Protein AF-A0A661P1U8-F1 (afdb_monomer_lite)

Radius of gyration: 27.76 Å; chains: 1; bounding box: 62×34×103 Å

pLDDT: mean 83.92, std 13.53, range [41.09, 97.62]

Sequence (288 aa):
MSGTKTGRWRRLLPVPLLLLLAAGGGWLLAPGSGAVYLQLQARSDALHRGAVLAEPILAVSFVLLGLLALVFADFPWPRRILAGLTLASLAAGLGLGAYVLHFDLTIEEAGSAGQFTSARPAKISGQQRWAGPWQESDGPGIASPPRDDGHLVELDRISLTLKDADGRRIWNRRRPGGWPASLLLGERHLLLALPSDRWEDDVLLQLVELDSGRLVSEFHVLGRRISIPLARGPRVVLATWRPSGTALYVLDLAGPRLLWRRRPAERTQWPPRRWPEELQQLLEGKPP

Secondary structure (DSSP, 8-state):
----TTSSGGGTTHHHHHHHHHHHHHHSS-S-TT--HHHHHHHHHHHHHHHHHHHHHHHHHHHHHHHHHHHTTT-HHHHHHHHHHHHHHHHHHHHHHHHHHHHHHHHHHHHHH-EEEEE----B-SS-EEEEEE-GGG-SEEEPPPPTTS-EEEEESSEEEEE-TTS-EEEEEE--B-SSEEEEE-SSEEEEEEEBSS-TTEEEEEEEETTT--EEEEEEEE-SEEPPPEEEBTEEEEEEEETTEEEEEEEETTTTEEEEEE--SSPPPSS-SS--HHHHHHHTT---

Foldseek 3Di:
DDDPPPPPPVPCVVPVVVVLVVVLVVLVCAPPPPDALVSLVVVLVVLVVVLVVLLVVLVVLLVVLVVVLVVCVVPVPSNVVSVSSNVSSVVVNVSSVVSNVRSVVVSQVNQQQWDKPAADAFWFDDDKWKWDLDAVVVDQWIKTDADPQLWIWIDGPFWIFIAGNVRDTPDIDGDQAHDSKMWIDGDFWIWIWGAGNPDQQKIKIWIAGRNPRHTRIMIIHGANGKERWDGDTQWIWIKGDDPVAIKIWIAGRRRGGTPDMDTDPDHADPPHPDDDVVVVCVNVVDDD

Structure (mmCIF, N/CA/C/O backbone):
data_AF-A0A661P1U8-F1
#
_entry.id   AF-A0A661P1U8-F1
#
loop_
_atom_site.group_PDB
_atom_site.id
_atom_site.type_symbol
_atom_site.label_atom_id
_atom_site.label_alt_id
_atom_site.label_comp_id
_atom_site.label_asym_id
_atom_site.label_entity_id
_atom_site.label_seq_id
_atom_site.pdbx_PDB_ins_code
_atom_site.Cartn_x
_atom_site.Cartn_y
_atom_site.Cartn_z
_atom_site.occupancy
_atom_site.B_iso_or_equiv
_atom_site.auth_seq_id
_atom_site.auth_comp_id
_atom_site.auth_asym_id
_atom_site.auth_atom_id
_atom_site.pdbx_PDB_model_num
ATOM 1 N N . MET A 1 1 ? 32.176 -15.279 -68.150 1.00 41.50 1 MET A N 1
ATOM 2 C CA . MET A 1 1 ? 31.353 -15.872 -67.071 1.00 41.50 1 MET A CA 1
ATOM 3 C C . MET A 1 1 ? 31.734 -15.214 -65.749 1.00 41.50 1 MET A C 1
ATOM 5 O O . MET A 1 1 ? 32.687 -15.640 -65.117 1.00 41.50 1 MET A O 1
ATOM 9 N N . SER A 1 2 ? 31.056 -14.129 -65.368 1.00 41.09 2 SER A N 1
ATOM 10 C CA . SER A 1 2 ? 31.266 -13.450 -64.081 1.00 41.09 2 SER A CA 1
ATOM 11 C C . SER A 1 2 ? 29.987 -13.601 -63.267 1.00 41.09 2 SER A C 1
ATOM 13 O O . SER A 1 2 ? 28.969 -12.980 -63.564 1.00 41.09 2 SER A O 1
ATOM 15 N N . GLY A 1 3 ? 30.013 -14.546 -62.327 1.00 41.78 3 GLY A N 1
ATOM 16 C CA . GLY A 1 3 ? 28.878 -14.902 -61.485 1.00 41.78 3 GLY A CA 1
ATOM 17 C C . GLY A 1 3 ? 28.627 -13.843 -60.416 1.00 41.78 3 GLY A C 1
ATOM 18 O O . GLY A 1 3 ? 29.456 -13.601 -59.539 1.00 41.78 3 GLY A O 1
ATOM 19 N N . THR A 1 4 ? 27.445 -13.248 -60.479 1.00 48.06 4 THR A N 1
ATOM 20 C CA . THR A 1 4 ? 26.853 -12.308 -59.528 1.00 48.06 4 THR A CA 1
ATOM 21 C C . THR A 1 4 ? 26.740 -12.907 -58.115 1.00 48.06 4 THR A C 1
ATOM 23 O O . THR A 1 4 ? 25.725 -13.475 -57.722 1.00 48.06 4 THR A O 1
ATOM 26 N N . LYS A 1 5 ? 27.779 -12.737 -57.285 1.00 49.69 5 LYS A N 1
ATOM 27 C CA . LYS A 1 5 ? 27.770 -13.062 -55.839 1.00 49.69 5 LYS A CA 1
ATOM 28 C C . LYS A 1 5 ? 27.162 -11.951 -54.955 1.00 49.69 5 LYS A C 1
ATOM 30 O O . LYS A 1 5 ? 27.500 -11.834 -53.782 1.00 49.69 5 LYS A O 1
ATOM 35 N N . THR A 1 6 ? 26.242 -11.131 -55.462 1.00 51.28 6 THR A N 1
ATOM 36 C CA . THR A 1 6 ? 25.614 -10.031 -54.691 1.00 51.28 6 THR A CA 1
ATOM 37 C C . THR A 1 6 ? 24.299 -10.419 -53.993 1.00 51.28 6 THR A C 1
ATOM 39 O O . THR A 1 6 ? 23.746 -9.625 -53.234 1.00 51.28 6 THR A O 1
ATOM 42 N N . GLY A 1 7 ? 23.807 -11.653 -54.172 1.00 48.06 7 GLY A N 1
ATOM 43 C CA . GLY A 1 7 ? 22.477 -12.074 -53.701 1.00 48.06 7 GLY A CA 1
ATOM 44 C C . GLY A 1 7 ? 22.362 -12.606 -52.262 1.00 48.06 7 GLY A C 1
ATOM 45 O O . GLY A 1 7 ? 21.258 -12.627 -51.722 1.00 48.06 7 GLY A O 1
ATOM 46 N N . ARG A 1 8 ? 23.452 -13.033 -51.601 1.00 51.81 8 ARG A N 1
ATOM 47 C CA . ARG A 1 8 ? 23.353 -13.687 -50.272 1.00 51.81 8 ARG A CA 1
ATOM 48 C C . ARG A 1 8 ? 23.231 -12.719 -49.089 1.00 51.81 8 ARG A C 1
ATOM 50 O O . ARG A 1 8 ? 22.600 -13.059 -48.096 1.00 51.81 8 ARG A O 1
ATOM 57 N N . TRP A 1 9 ? 23.742 -11.496 -49.207 1.00 48.34 9 TRP A N 1
ATOM 58 C CA . TRP A 1 9 ? 23.798 -10.541 -48.089 1.00 48.34 9 TRP A CA 1
ATOM 59 C C . TRP A 1 9 ? 22.485 -9.791 -47.829 1.00 48.34 9 TRP A C 1
ATOM 61 O O . TRP A 1 9 ? 22.251 -9.341 -46.712 1.00 48.34 9 TRP A O 1
ATOM 71 N N . ARG A 1 10 ? 21.577 -9.720 -48.816 1.00 50.78 10 ARG A N 1
ATOM 72 C CA . ARG A 1 10 ? 20.218 -9.177 -48.615 1.00 50.78 10 ARG A CA 1
ATOM 73 C C . ARG A 1 10 ? 19.343 -10.059 -47.713 1.00 50.78 10 ARG A C 1
ATOM 75 O O . ARG A 1 10 ? 18.337 -9.577 -47.212 1.00 50.78 10 ARG A O 1
ATOM 82 N N . ARG A 1 11 ? 19.719 -11.325 -47.486 1.00 51.12 11 ARG A N 1
ATOM 83 C CA . ARG A 1 11 ? 18.929 -12.292 -46.703 1.00 51.12 11 ARG A CA 1
ATOM 84 C C . ARG A 1 11 ? 19.295 -12.368 -45.215 1.00 51.12 11 ARG A C 1
ATOM 86 O O . ARG A 1 11 ? 18.570 -13.014 -44.475 1.00 51.12 11 ARG A O 1
ATOM 93 N N . LEU A 1 12 ? 20.378 -11.718 -44.772 1.00 50.03 12 LEU A N 1
ATOM 94 C CA . LEU A 1 12 ? 20.844 -11.772 -43.372 1.00 50.03 12 LEU A CA 1
ATOM 95 C C . LEU A 1 12 ? 20.473 -10.534 -42.537 1.00 50.03 12 LEU A C 1
ATOM 97 O O . LEU A 1 12 ? 20.547 -10.586 -41.315 1.00 50.03 12 LEU A O 1
ATOM 101 N N . LEU A 1 13 ? 19.994 -9.458 -43.174 1.00 50.31 13 LEU A N 1
ATOM 102 C CA . LEU A 1 13 ? 19.458 -8.280 -42.484 1.00 50.31 13 LEU A CA 1
ATOM 103 C C . LEU A 1 13 ? 18.255 -8.547 -41.548 1.00 50.31 13 LEU A C 1
ATOM 105 O O . LEU A 1 13 ? 18.155 -7.845 -40.544 1.00 50.31 13 LEU A O 1
ATOM 109 N N . PRO A 1 14 ? 17.346 -9.516 -41.805 1.00 54.69 14 PRO A N 1
ATOM 110 C CA . PRO A 1 14 ? 16.201 -9.701 -40.926 1.00 54.69 14 PRO A CA 1
ATOM 111 C C . PRO A 1 14 ? 16.560 -10.417 -39.622 1.00 54.69 14 PRO A C 1
ATOM 113 O O . PRO A 1 14 ? 15.790 -10.314 -38.685 1.00 54.69 14 PRO A O 1
ATOM 116 N N . VAL A 1 15 ? 17.699 -11.111 -39.506 1.00 55.78 15 VAL A N 1
ATOM 117 C CA . VAL A 1 15 ? 17.971 -11.978 -38.341 1.00 55.78 15 VAL A CA 1
ATOM 118 C C . VAL A 1 15 ? 18.321 -11.194 -37.066 1.00 55.78 15 VAL A C 1
ATOM 120 O O . VAL A 1 15 ? 17.698 -11.467 -36.044 1.00 55.78 15 VAL A O 1
ATOM 123 N N . PRO A 1 16 ? 19.223 -10.190 -37.075 1.00 55.16 16 PRO A N 1
ATOM 124 C CA . PRO A 1 16 ? 19.473 -9.371 -35.886 1.00 55.16 16 PRO A CA 1
ATOM 125 C C . PRO A 1 16 ? 18.240 -8.549 -35.510 1.00 55.16 16 PRO A C 1
ATOM 127 O O . PRO A 1 16 ? 17.902 -8.455 -34.338 1.00 55.16 16 PRO A O 1
ATOM 130 N N . LEU A 1 17 ? 17.532 -8.016 -36.512 1.00 54.41 17 LEU A N 1
ATOM 131 C CA . LEU A 1 17 ? 16.298 -7.259 -36.320 1.00 54.41 17 LEU A CA 1
ATOM 132 C C . LEU A 1 17 ? 15.185 -8.141 -35.726 1.00 54.41 17 LEU A C 1
ATOM 134 O O . LEU A 1 17 ? 14.512 -7.712 -34.802 1.00 54.41 17 LEU A O 1
ATOM 138 N N . LEU A 1 18 ? 15.028 -9.387 -36.187 1.00 56.94 18 LEU A N 1
ATOM 139 C CA . LEU A 1 18 ? 14.076 -10.363 -35.641 1.00 56.94 18 LEU A CA 1
ATOM 140 C C . LEU A 1 18 ? 14.465 -10.836 -34.240 1.00 56.94 18 LEU A C 1
ATOM 142 O O . LEU A 1 18 ? 13.580 -11.014 -33.416 1.00 56.94 18 LEU A O 1
ATOM 146 N N . LEU A 1 19 ? 15.755 -11.018 -33.944 1.00 57.62 19 LEU A N 1
ATOM 147 C CA . LEU A 1 19 ? 16.222 -11.386 -32.602 1.00 57.62 19 LEU A CA 1
ATOM 148 C C . LEU A 1 19 ? 16.061 -10.231 -31.605 1.00 57.62 19 LEU A C 1
ATOM 150 O O . LEU A 1 19 ? 15.701 -10.470 -30.459 1.00 57.62 19 LEU A O 1
ATOM 154 N N . LEU A 1 20 ? 16.248 -8.985 -32.046 1.00 56.53 20 LEU A N 1
ATOM 155 C CA . LEU A 1 20 ? 15.978 -7.782 -31.254 1.00 56.53 20 LEU A CA 1
ATOM 156 C C . LEU A 1 20 ? 14.477 -7.541 -31.063 1.00 56.53 20 LEU A C 1
ATOM 158 O O . LEU A 1 20 ? 14.059 -7.177 -29.970 1.00 56.53 20 LEU A O 1
ATOM 162 N N . LEU A 1 21 ? 13.656 -7.801 -32.085 1.00 56.12 21 LEU A N 1
ATOM 163 C CA . LEU A 1 21 ? 12.195 -7.774 -31.975 1.00 56.12 21 LEU A CA 1
ATOM 164 C C . LEU A 1 21 ? 11.658 -8.934 -31.126 1.00 56.12 21 LEU A C 1
ATOM 166 O O . LEU A 1 21 ? 10.654 -8.758 -30.452 1.00 56.12 21 LEU A O 1
ATOM 170 N N . ALA A 1 22 ? 12.319 -10.094 -31.107 1.00 54.06 22 ALA A N 1
ATOM 171 C CA . ALA A 1 22 ? 11.972 -11.214 -30.233 1.00 54.06 22 ALA A CA 1
ATOM 172 C C . ALA A 1 22 ? 12.416 -10.969 -28.780 1.00 54.06 22 ALA A C 1
ATOM 174 O O . ALA A 1 22 ? 11.667 -11.275 -27.856 1.00 54.06 22 ALA A O 1
ATOM 175 N N . ALA A 1 23 ? 13.586 -10.357 -28.569 1.00 53.72 23 ALA A N 1
ATOM 176 C CA . ALA A 1 23 ? 14.049 -9.932 -27.249 1.00 53.72 23 ALA A CA 1
ATOM 177 C C . ALA A 1 23 ? 13.188 -8.784 -26.691 1.00 53.72 23 ALA A C 1
ATOM 179 O O . ALA A 1 23 ? 12.765 -8.852 -25.542 1.00 53.72 23 ALA A O 1
ATOM 180 N N . GLY A 1 24 ? 12.840 -7.789 -27.515 1.00 52.38 24 GLY A N 1
ATOM 181 C CA . GLY A 1 24 ? 11.874 -6.737 -27.174 1.00 52.38 24 GLY A CA 1
ATOM 182 C C . GLY A 1 24 ? 10.433 -7.251 -27.064 1.00 52.38 24 GLY A C 1
ATOM 183 O O . GLY A 1 24 ? 9.662 -6.770 -26.243 1.00 52.38 24 GLY A O 1
ATOM 184 N N . GLY A 1 25 ? 10.072 -8.292 -27.817 1.00 48.97 25 GLY A N 1
ATOM 185 C CA . GLY A 1 25 ? 8.783 -8.982 -27.727 1.00 48.97 25 GLY A CA 1
ATOM 186 C C . GLY A 1 25 ? 8.609 -9.749 -26.416 1.00 48.97 25 GLY A C 1
ATOM 187 O O . GLY A 1 25 ? 7.515 -9.766 -25.864 1.00 48.97 25 GLY A O 1
ATOM 188 N N . GLY A 1 26 ? 9.696 -10.304 -25.868 1.00 51.47 26 GLY A N 1
ATOM 189 C CA . GLY A 1 26 ? 9.717 -10.874 -24.519 1.00 51.47 26 GLY A CA 1
ATOM 190 C C . GLY A 1 26 ? 9.533 -9.830 -23.411 1.00 51.47 26 GLY A C 1
ATOM 191 O O . GLY A 1 26 ? 9.054 -10.176 -22.338 1.00 51.47 26 GLY A O 1
ATOM 192 N N . TRP A 1 27 ? 9.859 -8.562 -23.682 1.00 53.47 27 TRP A N 1
ATOM 193 C CA . TRP A 1 27 ? 9.611 -7.430 -22.780 1.00 53.47 27 TRP A CA 1
ATOM 194 C C . TRP A 1 27 ? 8.193 -6.867 -22.928 1.00 53.47 27 TRP A C 1
ATOM 196 O O . TRP A 1 27 ? 7.632 -6.362 -21.968 1.00 53.47 27 TRP A O 1
ATOM 206 N N . LEU A 1 28 ? 7.568 -7.000 -24.101 1.00 52.47 28 LEU A N 1
ATOM 207 C CA . LEU A 1 28 ? 6.159 -6.638 -24.316 1.00 52.47 28 LEU A CA 1
ATOM 208 C C . LEU A 1 28 ? 5.170 -7.616 -23.661 1.00 52.47 28 LEU A C 1
ATOM 210 O O . LEU A 1 28 ? 3.968 -7.348 -23.627 1.00 52.47 28 LEU A O 1
ATOM 214 N N . LEU A 1 29 ? 5.654 -8.737 -23.122 1.00 54.94 29 LEU A N 1
ATOM 215 C CA . LEU A 1 29 ? 4.872 -9.564 -22.216 1.00 54.94 29 LEU A CA 1
ATOM 216 C C . LEU A 1 29 ? 4.810 -8.835 -20.873 1.00 54.94 29 LEU A C 1
ATOM 218 O O . LEU A 1 29 ? 5.754 -8.865 -20.086 1.00 54.94 29 LEU A O 1
ATOM 222 N N . ALA A 1 30 ? 3.689 -8.141 -20.670 1.00 55.19 30 ALA A N 1
ATOM 223 C CA . ALA A 1 30 ? 3.313 -7.447 -19.446 1.00 55.19 30 ALA A CA 1
ATOM 224 C C . ALA A 1 30 ? 3.703 -8.238 -18.183 1.00 55.19 30 ALA A C 1
ATOM 226 O O . ALA A 1 30 ? 3.732 -9.477 -18.225 1.00 55.19 30 ALA A O 1
ATOM 227 N N . PRO A 1 31 ? 3.950 -7.566 -17.038 1.00 60.59 31 PRO A N 1
ATOM 228 C CA . PRO A 1 31 ? 4.058 -8.271 -15.766 1.00 60.59 31 PRO A CA 1
ATOM 229 C C . PRO A 1 31 ? 2.869 -9.226 -15.655 1.00 60.59 31 PRO A C 1
ATOM 231 O O . PRO A 1 31 ? 1.728 -8.789 -15.776 1.00 60.59 31 PRO A O 1
ATOM 234 N N . GLY A 1 32 ? 3.172 -10.530 -15.569 1.00 59.19 32 GLY A N 1
ATOM 235 C CA . GLY A 1 32 ? 2.231 -11.595 -15.929 1.00 59.19 32 GLY A CA 1
ATOM 236 C C . GLY A 1 32 ? 0.811 -11.319 -15.443 1.00 59.19 32 GLY A C 1
ATOM 237 O O . GLY A 1 32 ? 0.637 -10.929 -14.291 1.00 59.19 32 GLY A O 1
ATOM 238 N N . SER A 1 33 ? -0.174 -11.535 -16.317 1.00 55.25 33 SER A N 1
ATOM 239 C CA . SER A 1 33 ? -1.600 -11.171 -16.204 1.00 55.25 33 SER A CA 1
ATOM 240 C C . SER A 1 33 ? -2.380 -11.758 -15.005 1.00 55.25 33 SER A C 1
ATOM 242 O O . SER A 1 33 ? -3.605 -11.805 -15.016 1.00 55.25 33 SER A O 1
ATOM 244 N N . GLY A 1 34 ? -1.691 -12.177 -13.945 1.00 60.22 34 GLY A N 1
ATOM 245 C CA . GLY A 1 34 ? -2.239 -12.566 -12.647 1.00 60.22 34 GLY A CA 1
ATOM 246 C C . GLY A 1 34 ? -1.384 -12.126 -11.449 1.00 60.22 34 GLY A C 1
ATOM 247 O O . GLY A 1 34 ? -1.598 -12.624 -10.346 1.00 60.22 34 GLY A O 1
ATOM 248 N N . ALA A 1 35 ? -0.396 -11.239 -11.634 1.00 74.56 35 ALA A N 1
ATOM 249 C CA . ALA A 1 35 ? 0.389 -10.702 -10.526 1.00 74.56 35 ALA A CA 1
ATOM 250 C C . ALA A 1 35 ? -0.484 -9.795 -9.644 1.00 74.56 35 ALA A C 1
ATOM 252 O O . ALA A 1 35 ? -1.082 -8.829 -10.112 1.00 74.56 35 ALA A O 1
ATOM 253 N N . VAL A 1 36 ? -0.544 -10.107 -8.350 1.00 87.81 36 VAL A N 1
ATOM 254 C CA . VAL A 1 36 ? -1.273 -9.300 -7.362 1.00 87.81 36 VAL A CA 1
ATOM 255 C C . VAL A 1 36 ? -0.476 -8.047 -6.987 1.00 87.81 36 VAL A C 1
ATOM 257 O O . VAL A 1 36 ? 0.754 -8.044 -7.060 1.00 87.81 36 VAL A O 1
ATOM 260 N N . TYR A 1 37 ? -1.169 -6.991 -6.559 1.00 92.00 37 TYR A N 1
ATOM 261 C CA . TYR A 1 37 ? -0.603 -5.667 -6.264 1.00 92.00 37 TYR A CA 1
ATOM 262 C C . TYR A 1 37 ? 0.725 -5.698 -5.484 1.00 92.00 37 TYR A C 1
ATOM 264 O O . TYR A 1 37 ? 1.704 -5.089 -5.907 1.00 92.00 37 TYR A O 1
ATOM 272 N N . LEU A 1 38 ? 0.813 -6.463 -4.396 1.00 91.50 38 LEU A N 1
ATOM 273 C CA . LEU A 1 38 ? 2.032 -6.511 -3.581 1.00 91.50 38 LEU A CA 1
ATOM 274 C C . LEU A 1 38 ? 3.218 -7.192 -4.275 1.00 91.50 38 LEU A C 1
ATOM 276 O O . LEU A 1 38 ? 4.372 -6.859 -4.009 1.00 91.50 38 LEU A O 1
ATOM 280 N N . GLN A 1 39 ? 2.955 -8.133 -5.185 1.00 91.19 39 GLN A N 1
ATOM 281 C CA . GLN A 1 39 ? 4.012 -8.717 -6.011 1.00 91.19 39 GLN A CA 1
ATOM 282 C C . GLN A 1 39 ? 4.516 -7.707 -7.043 1.00 91.19 39 GLN A C 1
ATOM 284 O O . GLN A 1 39 ? 5.712 -7.683 -7.331 1.00 91.19 39 GLN A O 1
ATOM 289 N N . LEU A 1 40 ? 3.624 -6.867 -7.580 1.00 91.56 40 LEU A N 1
ATOM 290 C CA . LEU A 1 40 ? 4.000 -5.767 -8.467 1.00 91.56 40 LEU A CA 1
ATOM 291 C C . LEU A 1 40 ? 4.852 -4.731 -7.718 1.00 91.56 40 LEU A C 1
ATOM 293 O O . LEU A 1 40 ? 5.916 -4.378 -8.218 1.00 91.56 40 LEU A O 1
ATOM 297 N N . GLN A 1 41 ? 4.476 -4.345 -6.491 1.00 91.19 41 GLN A N 1
ATOM 298 C CA . GLN A 1 41 ? 5.285 -3.456 -5.637 1.00 91.19 41 GLN A CA 1
ATOM 299 C C . GLN A 1 41 ? 6.698 -4.004 -5.412 1.00 91.19 41 GLN A C 1
ATOM 301 O O . GLN A 1 41 ? 7.682 -3.323 -5.685 1.00 91.19 41 GLN A O 1
ATOM 306 N N . ALA A 1 42 ? 6.823 -5.274 -5.018 1.00 89.56 42 ALA A N 1
ATOM 307 C CA . ALA A 1 42 ? 8.131 -5.894 -4.800 1.00 89.56 42 ALA A CA 1
ATOM 308 C C . ALA A 1 42 ? 9.003 -5.960 -6.072 1.00 89.56 42 ALA A C 1
ATOM 310 O O . ALA A 1 42 ? 10.231 -5.916 -5.991 1.00 89.56 42 ALA A O 1
ATOM 311 N N . ARG A 1 43 ? 8.387 -6.083 -7.255 1.00 89.75 43 ARG A N 1
ATOM 312 C CA . ARG A 1 43 ? 9.097 -6.112 -8.545 1.00 89.75 43 ARG A CA 1
ATOM 313 C C . ARG A 1 43 ? 9.455 -4.718 -9.059 1.00 89.75 43 ARG A C 1
ATOM 315 O O . ARG A 1 43 ? 10.442 -4.601 -9.785 1.00 89.75 43 ARG A O 1
ATOM 322 N N . SER A 1 44 ? 8.700 -3.692 -8.667 1.00 90.31 44 SER A N 1
ATOM 323 C CA . SER A 1 44 ? 8.915 -2.305 -9.084 1.00 90.31 44 SER A CA 1
ATOM 324 C C . SER A 1 44 ? 10.337 -1.832 -8.776 1.00 90.31 44 SER A C 1
ATOM 326 O O . SER A 1 44 ? 11.023 -1.333 -9.665 1.00 90.31 44 SER A O 1
ATOM 328 N N . ASP A 1 45 ? 10.841 -2.091 -7.567 1.00 86.06 45 ASP A N 1
ATOM 329 C CA . ASP A 1 45 ? 12.186 -1.663 -7.157 1.00 86.06 45 ASP A CA 1
ATOM 330 C C . ASP A 1 45 ? 13.305 -2.314 -7.980 1.00 86.06 45 ASP A C 1
ATOM 332 O O . ASP A 1 45 ? 14.364 -1.723 -8.209 1.00 86.06 45 ASP A O 1
ATOM 336 N N . ALA A 1 46 ? 13.119 -3.570 -8.391 1.00 86.50 46 ALA A N 1
ATOM 337 C CA . ALA A 1 46 ? 14.082 -4.264 -9.240 1.00 86.50 46 ALA A CA 1
ATOM 338 C C . ALA A 1 46 ? 14.047 -3.707 -10.669 1.00 86.50 46 ALA A C 1
ATOM 340 O O . ALA A 1 46 ? 15.104 -3.466 -11.255 1.00 86.50 46 ALA A O 1
ATOM 341 N N . LEU A 1 47 ? 12.845 -3.451 -11.194 1.00 89.06 47 LEU A N 1
ATOM 342 C CA . LEU A 1 47 ? 12.651 -2.866 -12.516 1.00 89.06 47 LEU A CA 1
ATOM 343 C C . LEU A 1 47 ? 13.261 -1.466 -12.605 1.00 89.06 47 LEU A C 1
ATOM 345 O O . LEU A 1 47 ? 14.083 -1.224 -13.483 1.00 89.06 47 LEU A O 1
ATOM 349 N N . HIS A 1 48 ? 12.921 -0.572 -11.678 1.00 86.12 48 HIS A N 1
ATOM 350 C CA . HIS A 1 48 ? 13.407 0.806 -11.690 1.00 86.12 48 HIS A CA 1
ATOM 351 C C . HIS A 1 48 ? 14.929 0.879 -11.549 1.00 86.12 48 HIS A C 1
ATOM 353 O O . HIS A 1 48 ? 15.578 1.622 -12.282 1.00 86.12 48 HIS A O 1
ATOM 359 N N . ARG A 1 49 ? 15.534 0.051 -10.685 1.00 87.38 49 ARG A N 1
ATOM 360 C CA . ARG A 1 49 ? 17.002 -0.045 -10.602 1.00 87.38 49 ARG A CA 1
ATOM 361 C C . ARG A 1 49 ? 17.623 -0.551 -11.902 1.00 87.38 49 ARG A C 1
ATOM 363 O O . ARG A 1 49 ? 18.636 -0.010 -12.334 1.00 87.38 49 ARG A O 1
ATOM 370 N N . GLY A 1 50 ? 17.017 -1.556 -12.534 1.00 85.75 50 GLY A N 1
ATOM 371 C CA . GLY A 1 50 ? 17.451 -2.044 -13.843 1.00 85.75 50 GLY A CA 1
ATOM 372 C C . GLY A 1 50 ? 17.353 -0.967 -14.927 1.00 85.75 50 GLY A C 1
ATOM 373 O O . GLY A 1 50 ? 18.304 -0.776 -15.681 1.00 85.75 50 GLY A O 1
ATOM 374 N N . ALA A 1 51 ? 16.249 -0.220 -14.959 1.00 87.31 51 ALA A N 1
ATOM 375 C CA . ALA A 1 51 ? 16.004 0.846 -15.924 1.00 87.31 51 ALA A CA 1
ATOM 376 C C . ALA A 1 51 ? 17.003 2.004 -15.777 1.00 87.31 51 ALA A C 1
ATOM 378 O O . ALA A 1 51 ? 17.602 2.424 -16.764 1.00 87.31 51 ALA A O 1
ATOM 379 N N . VAL A 1 52 ? 17.261 2.453 -14.541 1.00 90.50 52 VAL A N 1
ATOM 380 C CA . VAL A 1 52 ? 18.243 3.513 -14.239 1.00 90.50 52 VAL A CA 1
ATOM 381 C C . VAL A 1 52 ? 19.651 3.148 -14.722 1.00 90.50 52 VAL A C 1
ATOM 383 O O . VAL A 1 52 ? 20.404 4.031 -15.127 1.00 90.50 52 VAL A O 1
ATOM 386 N N . LEU A 1 53 ? 20.014 1.861 -14.713 1.00 88.75 53 LEU A N 1
ATOM 387 C CA . LEU A 1 53 ? 21.303 1.388 -15.226 1.00 88.75 53 LEU A CA 1
ATOM 388 C C . LEU A 1 53 ? 21.298 1.179 -16.748 1.00 88.75 53 LEU A C 1
ATOM 390 O O . LEU A 1 53 ? 22.299 1.459 -17.406 1.00 88.75 53 LEU A O 1
ATOM 394 N N . ALA A 1 54 ? 20.196 0.682 -17.311 1.00 85.69 54 ALA A N 1
ATOM 395 C CA . ALA A 1 54 ? 20.097 0.343 -18.727 1.00 85.69 54 ALA A CA 1
ATOM 396 C C . ALA A 1 54 ? 19.976 1.579 -19.633 1.00 85.69 54 ALA A C 1
ATOM 398 O O . ALA A 1 54 ? 20.632 1.622 -20.674 1.00 85.69 54 ALA A O 1
ATOM 399 N N . GLU A 1 55 ? 19.204 2.595 -19.237 1.00 87.69 55 GLU A N 1
ATOM 400 C CA . GLU A 1 55 ? 18.975 3.804 -20.045 1.00 87.69 55 GLU A CA 1
ATOM 401 C C . GLU A 1 55 ? 20.284 4.531 -20.430 1.00 87.69 55 GLU A C 1
ATOM 403 O O . GLU A 1 55 ? 20.514 4.757 -21.623 1.00 87.69 55 GLU A O 1
ATOM 408 N N . PRO A 1 56 ? 21.223 4.822 -19.501 1.00 92.19 56 PRO A N 1
ATOM 409 C CA . PRO A 1 56 ? 22.501 5.435 -19.862 1.00 92.19 56 PRO A CA 1
ATOM 410 C C . PRO A 1 56 ? 23.341 4.564 -20.800 1.00 92.19 56 PRO A C 1
ATOM 412 O O . PRO A 1 56 ? 23.972 5.083 -21.719 1.00 92.19 56 PRO A O 1
ATOM 415 N N . ILE A 1 57 ? 23.346 3.242 -20.597 1.00 90.88 57 ILE A N 1
ATOM 416 C CA . ILE A 1 57 ? 24.101 2.306 -21.443 1.00 90.88 57 ILE A CA 1
ATOM 417 C C . ILE A 1 57 ? 23.550 2.327 -22.871 1.00 90.88 57 ILE A C 1
ATOM 419 O O . ILE A 1 57 ? 24.327 2.377 -23.828 1.00 90.88 57 ILE A O 1
ATOM 423 N N . LEU A 1 58 ? 22.225 2.328 -23.029 1.00 88.44 58 LEU A N 1
ATOM 424 C CA . LEU A 1 58 ? 21.557 2.401 -24.329 1.00 88.44 58 LEU A CA 1
ATOM 425 C C . LEU A 1 58 ? 21.805 3.750 -25.014 1.00 88.44 58 LEU A C 1
ATOM 427 O O . LEU A 1 58 ? 22.127 3.774 -26.204 1.00 88.44 58 LEU A O 1
ATOM 431 N N . ALA A 1 59 ? 21.757 4.856 -24.267 1.00 91.06 59 ALA A N 1
ATOM 432 C CA . ALA A 1 59 ? 22.053 6.193 -24.780 1.00 91.06 59 ALA A CA 1
ATOM 433 C C . ALA A 1 59 ? 23.514 6.331 -25.243 1.00 91.06 59 ALA A C 1
ATOM 435 O O . ALA A 1 59 ? 23.777 6.778 -26.362 1.00 91.06 59 ALA A O 1
ATOM 436 N N . VAL A 1 60 ? 24.478 5.893 -24.425 1.00 95.38 60 VAL A N 1
ATOM 437 C CA . VAL A 1 60 ? 25.906 5.895 -24.783 1.00 95.38 60 VAL A CA 1
ATOM 438 C C . VAL A 1 60 ? 26.157 4.998 -25.994 1.00 95.38 60 VAL A C 1
ATOM 440 O O . VAL A 1 60 ? 26.853 5.405 -26.923 1.00 95.38 60 VAL A O 1
ATOM 443 N N . SER A 1 61 ? 25.544 3.813 -26.037 1.00 89.00 61 SER A N 1
ATOM 444 C CA . SER A 1 61 ? 25.649 2.899 -27.179 1.00 89.00 61 SER A CA 1
ATOM 445 C C . SER A 1 61 ? 25.094 3.529 -28.456 1.00 89.00 61 SER A C 1
ATOM 447 O O . SER A 1 61 ? 25.740 3.452 -29.497 1.00 89.00 61 SER A O 1
ATOM 449 N N . PHE A 1 62 ? 23.940 4.202 -28.391 1.00 91.75 62 PHE A N 1
ATOM 450 C CA . PHE A 1 62 ? 23.370 4.938 -29.521 1.00 91.75 62 PHE A CA 1
ATOM 451 C C . PHE A 1 62 ? 24.349 5.987 -30.068 1.00 91.75 62 PHE A C 1
ATOM 453 O O . PHE A 1 62 ? 24.629 5.990 -31.270 1.00 91.75 62 PHE A O 1
ATOM 460 N N . VAL A 1 63 ? 24.917 6.825 -29.192 1.00 96.06 63 VAL A N 1
ATOM 461 C CA . VAL A 1 63 ? 25.868 7.880 -29.581 1.00 96.06 63 VAL A CA 1
ATOM 462 C C . VAL A 1 63 ? 27.141 7.283 -30.176 1.00 96.06 63 VAL A C 1
ATOM 464 O O . VAL A 1 63 ? 27.531 7.659 -31.280 1.00 96.06 63 VAL A O 1
ATOM 467 N N . LEU A 1 64 ? 27.774 6.328 -29.490 1.00 96.19 64 LEU A N 1
ATOM 468 C CA . LEU A 1 64 ? 29.029 5.722 -29.940 1.00 96.19 64 LEU A CA 1
ATOM 469 C C . LEU A 1 64 ? 28.863 4.989 -31.273 1.00 96.19 64 LEU A C 1
ATOM 471 O O . LEU A 1 64 ? 29.663 5.188 -32.185 1.00 96.19 64 LEU A O 1
ATOM 475 N N . LEU A 1 65 ? 27.812 4.179 -31.421 1.00 92.12 65 LEU A N 1
ATOM 476 C CA . LEU A 1 65 ? 27.539 3.459 -32.667 1.00 92.12 65 LEU A CA 1
ATOM 477 C C . LEU A 1 65 ? 27.197 4.422 -33.809 1.00 92.12 65 LEU A C 1
ATOM 479 O O . LEU A 1 65 ? 27.633 4.203 -34.939 1.00 92.12 65 LEU A O 1
ATOM 483 N N . GLY A 1 66 ? 26.476 5.510 -33.514 1.00 90.19 66 GLY A N 1
ATOM 484 C CA . GLY A 1 66 ? 26.188 6.572 -34.475 1.00 90.19 66 GLY A CA 1
ATOM 485 C C . GLY A 1 66 ? 27.457 7.276 -34.962 1.00 90.19 66 GLY A C 1
ATOM 486 O O . GLY A 1 66 ? 27.662 7.403 -36.168 1.00 90.19 66 GLY A O 1
ATOM 487 N N . LEU A 1 67 ? 28.350 7.660 -34.045 1.00 95.38 67 LEU A N 1
ATOM 488 C CA . LEU A 1 67 ? 29.646 8.261 -34.380 1.00 95.38 67 LEU A CA 1
ATOM 489 C C . LEU A 1 67 ? 30.525 7.302 -35.189 1.00 95.38 67 LEU A C 1
ATOM 491 O O . LEU A 1 67 ? 31.103 7.703 -36.196 1.00 95.38 67 LEU A O 1
ATOM 495 N N . LEU A 1 68 ? 30.583 6.023 -34.811 1.00 93.12 68 LEU A N 1
ATOM 496 C CA . LEU A 1 68 ? 31.313 5.016 -35.580 1.00 93.12 68 LEU A CA 1
ATOM 497 C C . LEU A 1 68 ? 30.723 4.849 -36.987 1.00 93.12 68 LEU A C 1
ATOM 499 O O . LEU A 1 68 ? 31.474 4.736 -37.952 1.00 93.12 68 LEU A O 1
ATOM 503 N N . ALA A 1 69 ? 29.395 4.874 -37.139 1.00 90.12 69 ALA A N 1
ATOM 504 C CA . ALA A 1 69 ? 28.761 4.803 -38.456 1.00 90.12 69 ALA A CA 1
ATOM 505 C C . ALA A 1 69 ? 29.163 5.984 -39.359 1.00 90.12 69 ALA A C 1
ATOM 507 O O . ALA A 1 69 ? 29.278 5.802 -40.572 1.00 90.12 69 ALA A O 1
ATO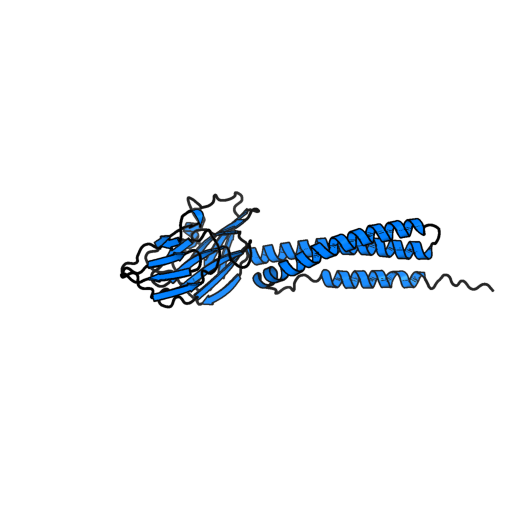M 508 N N . LEU A 1 70 ? 29.404 7.165 -38.773 1.00 92.56 70 LEU A N 1
ATOM 509 C CA . LEU A 1 70 ? 29.930 8.338 -39.476 1.00 92.56 70 LEU A CA 1
ATOM 510 C C . LEU A 1 70 ? 31.414 8.180 -39.833 1.00 92.56 70 LEU A C 1
ATOM 512 O O . LEU A 1 70 ? 31.790 8.464 -40.965 1.00 92.56 70 LEU A O 1
ATOM 516 N N . VAL A 1 71 ? 32.250 7.681 -38.916 1.00 94.38 71 VAL A N 1
ATOM 517 C CA . VAL A 1 71 ? 33.684 7.430 -39.178 1.00 94.38 71 VAL A CA 1
ATOM 518 C C . VAL A 1 71 ? 33.873 6.416 -40.308 1.00 94.38 71 VAL A C 1
ATOM 520 O O . VAL A 1 71 ? 34.731 6.588 -41.168 1.00 94.38 71 VAL A O 1
ATOM 523 N N . PHE A 1 72 ? 33.041 5.376 -40.350 1.00 91.62 72 PHE A N 1
ATOM 524 C CA . PHE A 1 72 ? 33.068 4.356 -41.399 1.00 91.62 72 PHE A CA 1
ATOM 525 C C . PHE A 1 72 ? 32.146 4.684 -42.587 1.00 91.62 72 PHE A C 1
ATOM 527 O O . PHE A 1 72 ? 31.700 3.764 -43.278 1.00 91.62 72 PHE A O 1
ATOM 534 N N . ALA A 1 73 ? 31.848 5.964 -42.847 1.00 89.50 73 ALA A N 1
ATOM 535 C CA . ALA A 1 73 ? 30.926 6.377 -43.910 1.00 89.50 73 ALA A CA 1
ATOM 536 C C . ALA A 1 73 ? 31.298 5.809 -45.292 1.00 89.50 73 ALA A C 1
ATOM 538 O O . ALA A 1 73 ? 30.411 5.377 -46.037 1.00 89.50 73 ALA A O 1
ATOM 539 N N . ASP A 1 74 ? 32.598 5.727 -45.582 1.00 92.56 74 ASP A N 1
ATOM 540 C CA . ASP A 1 74 ? 33.141 5.249 -46.858 1.00 92.56 74 ASP A CA 1
ATOM 541 C C . ASP A 1 74 ? 33.146 3.719 -46.996 1.00 92.56 74 ASP A C 1
ATOM 543 O O . ASP A 1 74 ? 33.399 3.187 -48.077 1.00 92.56 74 ASP A O 1
ATOM 547 N N . PHE A 1 75 ? 32.822 2.987 -45.925 1.00 91.50 75 PHE A N 1
ATOM 548 C CA . PHE A 1 75 ? 32.773 1.527 -45.908 1.00 91.50 75 PHE A CA 1
ATOM 549 C C . PHE A 1 75 ? 31.309 1.056 -45.817 1.00 91.50 75 PHE A C 1
ATOM 551 O O . PHE A 1 75 ? 30.721 1.014 -44.730 1.00 91.50 75 PHE A O 1
ATOM 558 N N . PRO A 1 76 ? 30.678 0.635 -46.935 1.00 86.12 76 PRO A N 1
ATOM 559 C CA . PRO A 1 76 ? 29.234 0.396 -46.970 1.00 86.12 76 PRO A CA 1
ATOM 560 C C . PRO A 1 76 ? 28.753 -0.725 -46.045 1.00 86.12 76 PRO A C 1
ATOM 562 O O . PRO A 1 76 ? 27.614 -0.684 -45.580 1.00 86.12 76 PRO A O 1
ATOM 565 N N . TRP A 1 77 ? 29.583 -1.746 -45.811 1.00 85.00 77 TRP A N 1
ATOM 566 C CA . TRP A 1 77 ? 29.226 -2.892 -44.973 1.00 85.00 77 TRP A CA 1
ATOM 567 C C . TRP A 1 77 ? 29.291 -2.566 -43.467 1.00 85.00 77 TRP A C 1
ATOM 569 O O . TRP A 1 77 ? 28.248 -2.699 -42.821 1.00 85.00 77 TRP A O 1
ATOM 579 N N . PRO A 1 78 ? 30.409 -2.045 -42.913 1.00 86.69 78 PRO A N 1
ATOM 580 C CA . PRO A 1 78 ? 30.465 -1.599 -41.518 1.00 86.69 78 PRO A CA 1
ATOM 581 C C . PRO A 1 78 ? 29.410 -0.542 -41.188 1.00 86.69 78 PRO A C 1
ATOM 583 O O . PRO A 1 78 ? 28.701 -0.674 -40.193 1.00 86.69 78 PRO A O 1
ATOM 586 N N . ARG A 1 79 ? 29.221 0.453 -42.069 1.00 86.25 79 ARG A N 1
ATOM 587 C CA . ARG A 1 79 ? 28.223 1.514 -41.882 1.00 86.25 79 ARG A CA 1
ATOM 588 C C . ARG A 1 79 ? 26.812 0.969 -41.683 1.00 86.25 79 ARG A C 1
ATOM 590 O O . ARG A 1 79 ? 26.085 1.440 -40.816 1.00 86.25 79 ARG A O 1
ATOM 597 N N . ARG A 1 80 ? 26.408 -0.027 -42.480 1.00 84.31 80 ARG A N 1
ATOM 598 C CA . ARG A 1 80 ? 25.070 -0.637 -42.379 1.00 84.31 80 ARG A CA 1
ATOM 599 C C . ARG A 1 80 ? 24.879 -1.397 -41.073 1.00 84.31 80 ARG A C 1
ATOM 601 O O . ARG A 1 80 ? 23.799 -1.321 -40.498 1.00 84.31 80 ARG A O 1
ATOM 608 N N . ILE A 1 81 ? 25.903 -2.120 -40.622 1.00 85.12 81 ILE A N 1
ATOM 609 C CA . ILE A 1 81 ? 25.859 -2.845 -39.347 1.00 85.12 81 ILE A CA 1
ATOM 610 C C . ILE A 1 81 ? 25.733 -1.852 -38.196 1.00 85.12 81 ILE A C 1
ATOM 612 O O . ILE A 1 81 ? 24.821 -1.979 -37.386 1.00 85.12 81 ILE A O 1
ATOM 616 N N . LEU A 1 82 ? 26.597 -0.837 -38.167 1.00 86.56 82 LEU A N 1
ATOM 617 C CA . LEU A 1 82 ? 26.601 0.182 -37.121 1.00 86.56 82 LEU A CA 1
ATOM 618 C C . LEU A 1 82 ? 25.277 0.950 -37.085 1.00 86.56 82 LEU A C 1
ATOM 620 O O . LEU A 1 82 ? 24.679 1.044 -36.023 1.00 86.56 82 LEU A O 1
ATOM 624 N N . ALA A 1 83 ? 24.750 1.376 -38.237 1.00 82.12 83 ALA A N 1
ATOM 625 C CA . ALA A 1 83 ? 23.436 2.017 -38.315 1.00 82.12 83 ALA A CA 1
ATOM 626 C C . ALA A 1 83 ? 22.302 1.109 -37.805 1.00 82.12 83 ALA A C 1
ATOM 628 O O . ALA A 1 83 ? 21.407 1.574 -37.101 1.00 82.12 83 ALA A O 1
ATOM 629 N N . GLY A 1 84 ? 22.343 -0.191 -38.119 1.00 82.56 84 GLY A N 1
ATOM 630 C CA . GLY A 1 84 ? 21.387 -1.166 -37.592 1.00 82.56 84 GLY A CA 1
ATOM 631 C C . GLY A 1 84 ? 21.463 -1.300 -36.069 1.00 82.56 84 GLY A C 1
ATOM 632 O O . GLY A 1 84 ? 20.429 -1.314 -35.408 1.00 82.56 84 GLY A O 1
ATOM 633 N N . LEU A 1 85 ? 22.673 -1.337 -35.506 1.00 84.81 85 LEU A N 1
ATOM 634 C CA . LEU A 1 85 ? 22.887 -1.384 -34.058 1.00 84.81 85 LEU A CA 1
ATOM 635 C C . LEU A 1 85 ? 22.487 -0.068 -33.370 1.00 84.81 85 LEU A C 1
ATOM 637 O O . LEU A 1 85 ? 21.914 -0.103 -32.288 1.00 84.81 85 LEU A O 1
ATOM 641 N N . THR A 1 86 ? 22.717 1.089 -33.996 1.00 86.06 86 THR A N 1
ATOM 642 C CA . THR A 1 86 ? 22.235 2.388 -33.500 1.00 86.06 86 THR A CA 1
ATOM 643 C C . THR A 1 86 ? 20.710 2.403 -33.401 1.00 86.06 86 THR A C 1
ATOM 645 O O . THR A 1 86 ? 20.164 2.760 -32.358 1.00 86.06 86 THR A O 1
ATOM 648 N N . LEU A 1 87 ? 20.013 1.968 -34.457 1.00 83.44 87 LEU A N 1
ATOM 649 C CA . LEU A 1 87 ? 18.550 1.866 -34.454 1.00 83.44 87 LEU A CA 1
ATOM 650 C C . LEU A 1 87 ? 18.048 0.849 -33.422 1.00 83.44 87 LEU A C 1
ATOM 652 O O . LEU A 1 87 ? 17.035 1.095 -32.774 1.00 83.44 87 LEU A O 1
ATOM 656 N N . ALA A 1 88 ? 18.765 -0.260 -33.237 1.00 81.81 88 ALA A N 1
ATOM 657 C CA . ALA A 1 88 ? 18.457 -1.248 -32.211 1.00 81.81 88 ALA A CA 1
ATOM 658 C C . ALA A 1 88 ? 18.558 -0.671 -30.793 1.00 81.81 88 ALA A C 1
ATOM 660 O O . ALA A 1 88 ? 17.645 -0.873 -29.999 1.00 81.81 88 ALA A O 1
ATOM 661 N N . SER A 1 89 ? 19.625 0.074 -30.487 1.00 83.94 89 SER A N 1
ATOM 662 C CA . SER A 1 89 ? 19.803 0.737 -29.188 1.00 83.94 89 SER A CA 1
ATOM 663 C C . SER A 1 89 ? 18.688 1.746 -28.915 1.00 83.94 89 SER A C 1
ATOM 665 O O . SER A 1 89 ? 18.147 1.778 -27.813 1.00 83.94 89 SER A O 1
ATOM 667 N N . LEU A 1 90 ? 18.291 2.521 -29.933 1.00 84.44 90 LEU A N 1
ATOM 668 C CA . LEU A 1 90 ? 17.163 3.447 -29.826 1.00 84.44 90 LEU A CA 1
ATOM 669 C C . LEU A 1 90 ? 15.843 2.705 -29.570 1.00 84.44 90 LEU A C 1
ATOM 671 O O . LEU A 1 90 ? 15.097 3.071 -28.667 1.00 84.44 90 LEU A O 1
ATOM 675 N N . ALA A 1 91 ? 15.560 1.652 -30.341 1.00 82.00 91 ALA A N 1
ATOM 676 C CA . ALA A 1 91 ? 14.352 0.849 -30.174 1.00 82.00 91 ALA A CA 1
ATOM 677 C C . ALA A 1 91 ? 14.299 0.162 -28.800 1.00 82.00 91 ALA A C 1
ATOM 679 O O . ALA A 1 91 ? 13.235 0.104 -28.192 1.00 82.00 91 ALA A O 1
ATOM 680 N N . ALA A 1 92 ? 15.439 -0.316 -28.294 1.00 82.44 92 ALA A N 1
ATOM 681 C CA . ALA A 1 92 ? 15.549 -0.899 -26.963 1.00 82.44 92 ALA A CA 1
ATOM 682 C C . ALA A 1 92 ? 15.288 0.136 -25.857 1.00 82.44 92 ALA A C 1
ATOM 684 O O . ALA A 1 92 ? 14.566 -0.180 -24.918 1.00 82.44 92 ALA A O 1
ATOM 685 N N . GLY A 1 93 ? 15.805 1.365 -25.987 1.00 84.81 93 GLY A N 1
ATOM 686 C CA . GLY A 1 93 ? 15.532 2.450 -25.033 1.00 84.81 93 GLY A CA 1
ATOM 687 C C . GLY A 1 93 ? 14.052 2.833 -25.011 1.00 84.81 93 GLY A C 1
ATOM 688 O O . GLY A 1 93 ? 13.412 2.821 -23.965 1.00 84.81 93 GLY A O 1
ATOM 689 N N . LEU A 1 94 ? 13.454 3.052 -26.187 1.00 85.88 94 LEU A N 1
ATOM 690 C CA . LEU A 1 94 ? 12.015 3.322 -26.294 1.00 85.88 94 LEU A CA 1
ATOM 691 C C . LEU A 1 94 ? 11.162 2.157 -25.765 1.00 85.88 94 LEU A C 1
ATOM 693 O O . LEU A 1 94 ? 10.142 2.386 -25.118 1.00 85.88 94 LEU A O 1
ATOM 697 N N . GLY A 1 95 ? 11.581 0.915 -26.022 1.00 83.38 95 GLY A N 1
ATOM 698 C CA . GLY A 1 95 ? 10.920 -0.291 -25.526 1.00 83.38 95 GLY A CA 1
ATOM 699 C C . GLY A 1 95 ? 10.987 -0.425 -24.004 1.00 83.38 95 GLY A C 1
ATOM 700 O O . GLY A 1 95 ? 9.971 -0.727 -23.383 1.00 83.38 95 GLY A O 1
ATOM 701 N N . LEU A 1 96 ? 12.145 -0.150 -23.397 1.00 84.88 96 LEU A N 1
ATOM 702 C CA . LEU A 1 96 ? 12.317 -0.107 -21.943 1.00 84.88 96 LEU A CA 1
ATOM 703 C C . LEU A 1 96 ? 11.430 0.979 -21.320 1.00 84.88 96 LEU A C 1
ATOM 705 O O . LEU A 1 96 ? 10.679 0.677 -20.395 1.00 84.88 96 LEU A O 1
ATOM 709 N N . GLY A 1 97 ? 11.441 2.200 -21.862 1.00 85.69 97 GLY A N 1
ATOM 710 C CA . GLY A 1 97 ? 10.580 3.284 -21.386 1.00 85.69 97 GLY A CA 1
ATOM 711 C C . GLY A 1 97 ? 9.086 2.950 -21.480 1.00 85.69 97 GLY A C 1
ATOM 712 O O . GLY A 1 97 ? 8.340 3.150 -20.521 1.00 85.69 97 GLY A O 1
ATOM 713 N N . ALA A 1 98 ? 8.644 2.374 -22.603 1.00 85.94 98 ALA A N 1
ATOM 714 C CA . ALA A 1 98 ? 7.262 1.923 -22.774 1.00 85.94 98 ALA A CA 1
ATOM 715 C C . ALA A 1 98 ? 6.890 0.794 -21.797 1.00 85.94 98 ALA A C 1
ATOM 717 O O . ALA A 1 98 ? 5.780 0.785 -21.263 1.00 85.94 98 ALA A O 1
ATOM 718 N N . TYR A 1 99 ? 7.812 -0.136 -21.539 1.00 85.12 99 TYR A N 1
ATOM 719 C CA . TYR A 1 99 ? 7.612 -1.220 -20.581 1.00 85.12 99 TYR A CA 1
ATOM 720 C C . TYR A 1 99 ? 7.475 -0.704 -19.147 1.00 85.12 99 TYR A C 1
ATOM 722 O O . TYR A 1 99 ? 6.544 -1.104 -18.453 1.00 85.12 99 TYR A O 1
ATOM 730 N N . VAL A 1 100 ? 8.355 0.208 -18.716 1.00 87.88 100 VAL A N 1
ATOM 731 C CA . VAL A 1 100 ? 8.278 0.839 -17.388 1.00 87.88 100 VAL A CA 1
ATOM 732 C C . VAL A 1 100 ? 6.947 1.567 -17.228 1.00 87.88 100 VAL A C 1
ATOM 734 O O . VAL A 1 100 ? 6.233 1.312 -16.265 1.00 87.88 100 VAL A O 1
ATOM 737 N N . LEU A 1 101 ? 6.543 2.367 -18.220 1.00 89.00 101 LEU A N 1
ATOM 738 C CA . LEU A 1 101 ? 5.251 3.054 -18.191 1.00 89.00 101 LEU A CA 1
ATOM 739 C C . LEU A 1 101 ? 4.074 2.072 -18.089 1.00 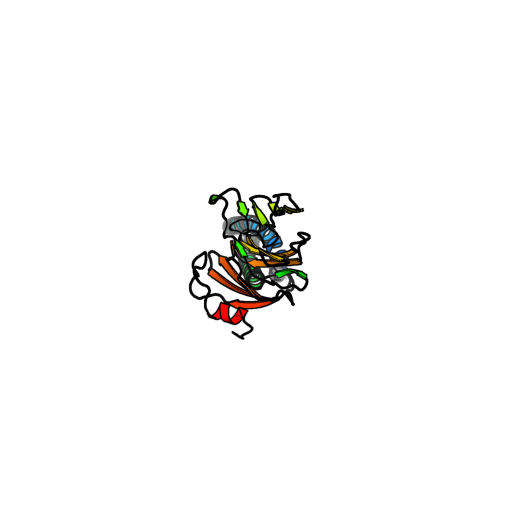89.00 101 LEU A C 1
ATOM 741 O O . LEU A 1 101 ? 3.145 2.289 -17.315 1.00 89.00 101 LEU A O 1
ATOM 745 N N . HIS A 1 102 ? 4.092 0.985 -18.861 1.00 86.81 102 HIS A N 1
ATOM 746 C CA . HIS A 1 102 ? 3.038 -0.024 -18.801 1.00 86.81 102 HIS A CA 1
ATOM 747 C C . HIS A 1 102 ? 3.007 -0.758 -17.449 1.00 86.81 102 HIS A C 1
ATOM 749 O O . HIS A 1 102 ? 1.927 -1.019 -16.911 1.00 86.81 102 HIS A O 1
ATOM 755 N N . PHE A 1 103 ? 4.176 -1.060 -16.879 1.00 89.12 103 PHE A N 1
ATOM 756 C CA . PHE A 1 103 ? 4.302 -1.641 -15.545 1.00 89.12 103 PHE A CA 1
ATOM 757 C C . PHE A 1 103 ? 3.723 -0.701 -14.481 1.00 89.12 103 PHE A C 1
ATOM 759 O O . PHE A 1 103 ? 2.920 -1.146 -13.661 1.00 89.12 103 PHE A O 1
ATOM 766 N N . ASP A 1 104 ? 4.054 0.590 -14.551 1.00 90.38 104 ASP A N 1
ATOM 767 C CA . ASP A 1 104 ? 3.546 1.628 -13.652 1.00 90.38 104 ASP A CA 1
ATOM 768 C C . ASP A 1 104 ? 2.022 1.765 -13.745 1.00 90.38 104 ASP A C 1
ATOM 770 O O . ASP A 1 104 ? 1.326 1.778 -12.732 1.00 90.38 104 ASP A O 1
ATOM 774 N N . LEU A 1 105 ? 1.458 1.762 -14.953 1.00 89.81 105 LEU A N 1
ATOM 775 C CA . LEU A 1 105 ? 0.002 1.762 -15.127 1.00 89.81 105 LEU A CA 1
ATOM 776 C C . LEU A 1 105 ? -0.649 0.510 -14.519 1.00 89.81 105 LEU A C 1
ATOM 778 O O . LEU A 1 105 ? -1.691 0.607 -13.872 1.00 89.81 105 LEU A O 1
ATOM 782 N N . THR A 1 106 ? -0.017 -0.656 -14.674 1.00 91.00 106 THR A N 1
ATOM 783 C CA . THR A 1 106 ? -0.530 -1.928 -14.142 1.00 91.00 106 THR A CA 1
ATOM 784 C C . THR A 1 106 ? -0.509 -1.951 -12.613 1.00 91.00 106 THR A C 1
ATOM 786 O O . THR A 1 106 ? -1.488 -2.355 -11.982 1.00 91.00 106 THR A O 1
ATOM 789 N N . ILE A 1 107 ? 0.585 -1.500 -11.987 1.00 91.62 107 ILE A N 1
ATOM 790 C CA . ILE A 1 107 ? 0.667 -1.404 -10.524 1.00 91.62 107 ILE A CA 1
ATOM 791 C C . ILE A 1 107 ? -0.268 -0.324 -9.982 1.00 91.62 107 ILE A C 1
ATOM 793 O O . ILE A 1 107 ? -0.861 -0.524 -8.924 1.00 91.62 107 ILE A O 1
ATOM 797 N N . GLU A 1 108 ? -0.467 0.785 -10.700 1.00 91.00 108 GLU A N 1
ATOM 798 C CA . GLU A 1 108 ? -1.439 1.800 -10.304 1.00 91.00 108 GLU A CA 1
ATOM 799 C C . GLU A 1 108 ? -2.872 1.271 -10.357 1.00 91.00 108 GLU A C 1
ATOM 801 O O . GLU A 1 108 ? -3.657 1.541 -9.442 1.00 91.00 108 GLU A O 1
ATOM 806 N N . GLU A 1 109 ? -3.223 0.508 -11.392 1.00 91.38 109 GLU A N 1
ATOM 807 C CA . GLU A 1 109 ? -4.535 -0.121 -11.525 1.00 91.38 109 GLU A CA 1
ATOM 808 C C . GLU A 1 109 ? -4.767 -1.155 -10.417 1.00 91.38 109 GLU A C 1
ATOM 810 O O . GLU A 1 109 ? -5.744 -1.042 -9.666 1.00 91.38 109 GLU A O 1
ATOM 815 N N . ALA A 1 110 ? -3.834 -2.100 -10.251 1.00 92.44 110 ALA A N 1
ATOM 816 C CA . ALA A 1 110 ? -3.899 -3.137 -9.223 1.00 92.44 110 ALA A CA 1
ATOM 817 C C . ALA A 1 110 ? -3.891 -2.538 -7.807 1.00 92.44 110 ALA A C 1
ATOM 819 O O . ALA A 1 110 ? -4.711 -2.895 -6.963 1.00 92.44 110 ALA A O 1
ATOM 820 N N . GLY A 1 111 ? -3.013 -1.570 -7.551 1.00 92.88 111 GLY A N 1
ATOM 821 C CA . GLY A 1 111 ? -2.914 -0.877 -6.271 1.00 92.88 111 GLY A CA 1
ATOM 822 C C . GLY A 1 111 ? -4.132 -0.021 -5.957 1.00 92.88 111 GLY A C 1
ATOM 823 O O . GLY A 1 111 ? -4.527 0.071 -4.798 1.00 92.88 111 GLY A O 1
ATOM 824 N N . SER A 1 112 ? -4.781 0.554 -6.972 1.00 91.62 112 SER A N 1
ATOM 825 C CA . SER A 1 112 ? -6.052 1.261 -6.793 1.00 91.62 112 SER A CA 1
ATOM 826 C C . SER A 1 112 ? -7.225 0.311 -6.560 1.00 91.62 112 SER A C 1
ATOM 828 O O . SER A 1 112 ? -8.256 0.750 -6.059 1.00 91.62 112 SER A O 1
ATOM 830 N N . ALA A 1 113 ? -7.164 -0.948 -6.998 1.00 92.12 113 ALA A N 1
ATOM 831 C CA . ALA A 1 113 ? -8.152 -1.961 -6.615 1.00 92.12 113 ALA A CA 1
ATOM 832 C C . ALA A 1 113 ? -7.924 -2.440 -5.170 1.00 92.12 113 ALA A C 1
ATOM 834 O O . ALA A 1 113 ? -8.870 -2.831 -4.487 1.00 92.12 113 ALA A O 1
ATOM 835 N N . GLY A 1 114 ? -6.683 -2.333 -4.694 1.00 93.69 114 GLY A N 1
ATOM 836 C CA . GLY A 1 114 ? -6.260 -2.809 -3.388 1.00 93.69 114 GLY 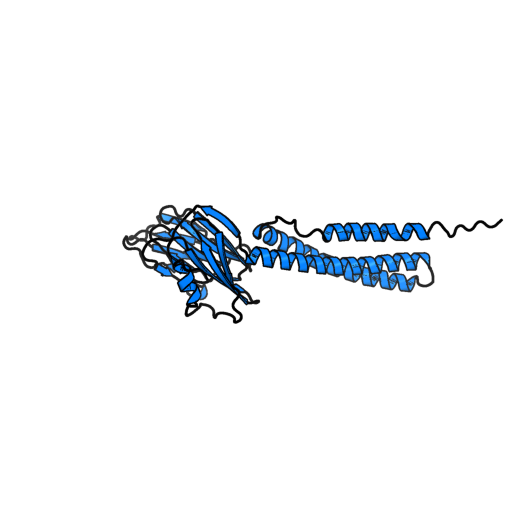A CA 1
ATOM 837 C C . GLY A 1 114 ? -6.215 -4.335 -3.317 1.00 93.69 114 GLY A C 1
ATOM 838 O O . GLY A 1 114 ? -6.642 -5.051 -4.222 1.00 93.69 114 GLY A O 1
ATOM 839 N N . GLN A 1 115 ? -5.662 -4.850 -2.227 1.00 95.06 115 GLN A N 1
ATOM 840 C CA . GLN A 1 115 ? -5.435 -6.274 -2.037 1.00 95.06 115 GLN A CA 1
ATOM 841 C C . GLN A 1 115 ? -5.583 -6.658 -0.567 1.00 95.06 115 GLN A C 1
ATOM 843 O O . GLN A 1 115 ? -4.929 -6.084 0.300 1.00 95.06 115 GLN A O 1
ATOM 848 N N . PHE A 1 116 ? -6.369 -7.699 -0.296 1.00 93.62 116 PHE A N 1
ATOM 849 C CA . PHE A 1 116 ? -6.352 -8.377 0.998 1.00 93.62 116 PHE A CA 1
ATOM 850 C C . PHE A 1 116 ? -5.237 -9.435 1.033 1.00 93.62 116 PHE A C 1
ATOM 852 O O . PHE A 1 116 ? -5.135 -10.263 0.127 1.00 93.62 116 PHE A O 1
ATOM 859 N N . THR A 1 117 ? -4.397 -9.419 2.068 1.00 89.25 117 THR A N 1
ATOM 860 C CA . THR A 1 117 ? -3.305 -10.399 2.290 1.00 89.25 117 THR A CA 1
ATOM 861 C C . THR A 1 117 ? -3.663 -11.448 3.330 1.00 89.25 117 THR A C 1
ATOM 863 O O . THR A 1 117 ? -3.232 -12.596 3.255 1.00 89.25 117 THR A O 1
ATOM 866 N N . SER A 1 118 ? -4.479 -11.055 4.300 1.00 80.44 118 SER A N 1
ATOM 867 C CA . SER A 1 118 ? -5.113 -11.926 5.275 1.00 80.44 118 SER A CA 1
ATOM 868 C C . SER A 1 118 ? -6.546 -11.450 5.451 1.00 80.44 118 SER A C 1
ATOM 870 O O . SER A 1 118 ? -6.823 -10.251 5.397 1.00 80.44 118 SER A O 1
ATOM 872 N N . ALA A 1 119 ? -7.472 -12.395 5.564 1.00 77.19 119 ALA A N 1
ATOM 873 C CA . ALA A 1 119 ? -8.883 -12.110 5.379 1.00 77.19 119 ALA A CA 1
ATOM 874 C C . ALA A 1 119 ? -9.720 -13.180 6.080 1.00 77.19 119 ALA A C 1
ATOM 876 O O . ALA A 1 119 ? -10.056 -14.212 5.499 1.00 77.19 119 ALA A O 1
ATOM 877 N N . ARG A 1 120 ? -10.039 -12.948 7.354 1.00 86.81 120 ARG A N 1
ATOM 878 C CA . ARG A 1 120 ? -11.087 -13.694 8.056 1.00 86.81 120 ARG A CA 1
ATOM 879 C C . ARG A 1 120 ? -12.333 -12.817 8.175 1.00 86.81 120 ARG A C 1
ATOM 881 O O . ARG A 1 120 ? -12.183 -11.638 8.495 1.00 86.81 120 ARG A O 1
ATOM 888 N N . PRO A 1 121 ? -13.537 -13.377 7.959 1.00 86.31 121 PRO A N 1
ATOM 889 C CA . PRO A 1 121 ? -14.786 -12.656 8.162 1.00 86.31 121 PRO A CA 1
ATOM 890 C C . PRO A 1 121 ? -14.843 -11.993 9.538 1.00 86.31 121 PRO A C 1
ATOM 892 O O . PRO A 1 121 ? -14.628 -12.653 10.557 1.00 86.31 121 PRO A O 1
ATOM 895 N N . ALA A 1 122 ? -15.149 -10.699 9.570 1.00 87.56 122 ALA A N 1
ATOM 896 C CA . ALA A 1 122 ? -15.225 -9.938 10.805 1.00 87.56 122 ALA A CA 1
ATOM 897 C C . ALA A 1 122 ? -16.192 -8.750 10.715 1.00 87.56 122 ALA A C 1
ATOM 899 O O . ALA A 1 122 ? -16.679 -8.376 9.648 1.00 87.56 122 ALA A O 1
ATOM 900 N N . LYS A 1 123 ? -16.476 -8.150 11.874 1.00 87.06 123 LYS A N 1
ATOM 901 C CA . LYS A 1 123 ? -17.274 -6.927 12.006 1.00 87.06 123 LYS A CA 1
ATOM 902 C C . LYS A 1 123 ? -16.755 -6.067 13.154 1.00 87.06 123 LYS A C 1
ATOM 904 O O . LYS A 1 123 ? -16.329 -6.596 14.183 1.00 87.06 123 LYS A O 1
ATOM 909 N N . ILE A 1 124 ? -16.854 -4.752 13.001 1.00 86.69 124 ILE A N 1
ATOM 910 C CA . ILE A 1 124 ? -16.668 -3.802 14.098 1.00 86.69 124 ILE A CA 1
ATOM 911 C C . ILE A 1 124 ? -18.024 -3.623 14.790 1.00 86.69 124 ILE A C 1
ATOM 913 O O . ILE A 1 124 ? -18.985 -3.163 14.167 1.00 86.69 124 ILE A O 1
ATOM 917 N N . SER A 1 125 ? -18.119 -4.029 16.058 1.00 84.00 125 SER A N 1
ATOM 918 C CA . SER A 1 125 ? -19.323 -3.894 16.888 1.00 84.00 125 SER A CA 1
ATOM 919 C C . SER A 1 125 ? -19.125 -2.906 18.034 1.00 84.00 125 SER A C 1
ATOM 921 O O . SER A 1 125 ? -17.992 -2.589 18.410 1.00 84.00 125 SER A O 1
ATOM 923 N N . GLY A 1 126 ? -20.257 -2.455 18.574 1.00 79.12 126 GLY A N 1
ATOM 924 C CA . GLY A 1 126 ? -20.332 -1.597 19.747 1.00 79.12 126 GLY A CA 1
ATOM 925 C C . GLY A 1 126 ? -20.079 -0.123 19.482 1.00 79.12 126 GLY A C 1
ATOM 926 O O . GLY A 1 126 ? -20.032 0.341 18.337 1.00 79.12 126 GLY A O 1
ATOM 927 N N . GLN A 1 127 ? -19.934 0.616 20.581 1.00 80.94 127 GLN A N 1
ATOM 928 C CA . GLN A 1 127 ? -19.592 2.030 20.549 1.00 80.94 127 GLN A CA 1
ATOM 929 C C . GLN A 1 127 ? -18.157 2.196 20.046 1.00 80.94 127 GLN A C 1
ATOM 931 O O . GLN A 1 127 ? -17.205 1.726 20.666 1.00 80.94 127 GLN A O 1
ATOM 936 N N . GLN A 1 128 ? -18.004 2.887 18.922 1.00 83.69 128 GLN A N 1
ATOM 937 C CA . GLN A 1 128 ? -16.696 3.119 18.328 1.00 83.69 128 GLN A CA 1
ATOM 938 C C . GLN A 1 128 ? -15.998 4.298 18.993 1.00 83.69 128 GLN A C 1
ATOM 940 O O . GLN A 1 128 ? -16.575 5.378 19.131 1.00 83.69 128 GLN A O 1
ATOM 945 N N . ARG A 1 129 ? -14.739 4.091 19.375 1.00 86.12 129 ARG A N 1
ATOM 946 C CA . ARG A 1 129 ? -13.870 5.122 19.955 1.00 86.12 129 ARG A CA 1
ATOM 947 C C . ARG A 1 129 ? -12.675 5.299 19.035 1.00 86.12 129 ARG A C 1
ATOM 949 O O . ARG A 1 129 ? -12.015 4.324 18.691 1.00 86.12 129 ARG A O 1
ATOM 956 N N . TRP A 1 130 ? -12.412 6.522 18.599 1.00 85.56 130 TRP A N 1
ATOM 957 C CA . TRP A 1 130 ? -11.321 6.805 17.669 1.00 85.56 130 TRP A CA 1
ATOM 958 C C . TRP A 1 130 ? -10.187 7.550 18.369 1.00 85.56 130 TRP A C 1
ATOM 960 O O . TRP A 1 130 ? -10.409 8.272 19.340 1.00 85.56 130 TRP A O 1
ATOM 970 N N . ALA A 1 131 ? -8.975 7.373 17.854 1.00 84.12 131 ALA A N 1
ATOM 971 C CA . ALA A 1 131 ? -7.802 8.135 18.252 1.00 84.12 131 ALA A CA 1
ATOM 972 C C . ALA A 1 131 ? -6.914 8.385 17.022 1.00 84.12 131 ALA A C 1
ATOM 974 O O . ALA A 1 131 ? -6.578 7.451 16.295 1.00 84.12 131 ALA A O 1
ATOM 975 N N . GLY A 1 132 ? -6.545 9.643 16.775 1.00 83.44 132 GLY A N 1
ATOM 976 C CA . GLY A 1 132 ? -5.663 10.052 15.673 1.00 83.44 132 GLY A CA 1
ATOM 977 C C . GLY A 1 132 ? -6.319 11.024 14.678 1.00 83.44 132 GLY A C 1
ATOM 978 O O . GLY A 1 132 ? -7.437 11.464 14.915 1.00 83.44 132 GLY A O 1
ATOM 979 N N . PRO A 1 133 ? -5.653 11.386 13.567 1.00 83.06 133 PRO A N 1
ATOM 980 C CA . PRO A 1 133 ? -4.343 10.897 13.156 1.00 83.06 133 PRO A CA 1
ATOM 981 C C . PRO A 1 133 ? -3.241 11.367 14.110 1.00 83.06 133 PRO A C 1
ATOM 983 O O . PRO A 1 133 ? -3.156 12.548 14.421 1.00 83.06 133 PRO A O 1
ATOM 986 N N . TRP A 1 134 ? -2.392 10.445 14.550 1.00 85.06 134 TRP A N 1
ATOM 987 C CA . TRP A 1 134 ? -1.185 10.742 15.316 1.00 85.06 134 TRP A CA 1
ATOM 988 C C . TRP A 1 134 ? 0.027 10.845 14.395 1.00 85.06 134 TRP A C 1
ATOM 990 O O . TRP A 1 134 ? 0.208 9.993 13.518 1.00 85.06 134 TRP A O 1
ATOM 1000 N N . GLN A 1 135 ? 0.871 11.848 14.621 1.00 85.06 135 GLN A N 1
ATOM 1001 C CA . GLN A 1 135 ? 2.183 12.006 13.998 1.00 85.06 135 GLN A CA 1
ATOM 1002 C C . GLN A 1 135 ? 3.284 12.031 15.063 1.00 85.06 135 GLN A C 1
ATOM 1004 O O . GLN A 1 135 ? 3.050 12.392 16.211 1.00 85.06 135 GLN A O 1
ATOM 1009 N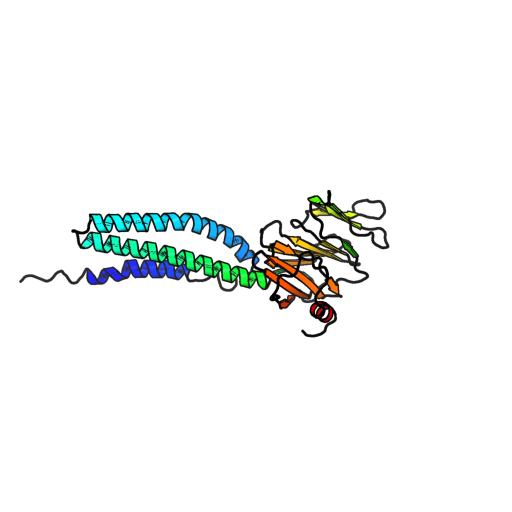 N . GLU A 1 136 ? 4.518 11.696 14.680 1.00 82.44 136 GLU A N 1
ATOM 1010 C CA . GLU A 1 136 ? 5.656 11.705 15.615 1.00 82.44 136 GLU A CA 1
ATOM 1011 C C . GLU A 1 136 ? 5.961 13.087 16.205 1.00 82.44 136 GLU A C 1
ATOM 1013 O O . GLU A 1 136 ? 6.487 13.172 17.316 1.00 82.44 136 GLU A O 1
ATOM 1018 N N . SER A 1 137 ? 5.620 14.156 15.478 1.00 86.06 137 SER A N 1
ATOM 1019 C CA . SER A 1 137 ? 5.705 15.541 15.951 1.00 86.06 137 SER A CA 1
ATOM 1020 C C . SER A 1 137 ? 4.777 15.827 17.128 1.00 86.06 137 SER A C 1
ATOM 1022 O O . SER A 1 137 ? 5.046 16.744 17.898 1.00 86.06 137 SER A O 1
ATOM 1024 N N . ASP A 1 138 ? 3.698 15.055 17.268 1.00 83.62 138 ASP A N 1
ATOM 1025 C CA . ASP A 1 138 ? 2.641 15.304 18.247 1.00 83.62 138 ASP A CA 1
ATOM 1026 C C . ASP A 1 138 ? 2.984 14.697 19.618 1.00 83.62 138 ASP A C 1
ATOM 1028 O O . ASP A 1 138 ? 2.352 15.023 20.620 1.00 83.62 138 ASP A O 1
ATOM 1032 N N . GLY A 1 139 ? 3.990 13.813 19.684 1.00 85.56 139 GLY A N 1
ATOM 1033 C CA . GLY A 1 139 ? 4.445 13.198 20.926 1.00 85.56 139 GLY A CA 1
ATOM 1034 C C . GLY A 1 139 ? 5.004 11.781 20.753 1.00 85.56 139 GLY A C 1
ATOM 1035 O O . GLY A 1 139 ? 5.259 11.328 19.637 1.00 85.56 139 GLY A O 1
ATOM 1036 N N . PRO A 1 140 ? 5.216 11.047 21.860 1.00 84.88 140 PRO A N 1
ATOM 1037 C CA . PRO A 1 140 ? 5.805 9.705 21.831 1.00 84.88 140 PRO A CA 1
ATOM 1038 C C . PRO A 1 140 ? 4.855 8.615 21.304 1.00 84.88 140 PRO A C 1
ATOM 1040 O O . PRO A 1 140 ? 5.318 7.551 20.897 1.00 84.88 140 PRO A O 1
ATOM 1043 N N . GLY A 1 141 ? 3.547 8.876 21.291 1.00 88.06 141 GLY A N 1
ATOM 1044 C CA . GLY A 1 141 ? 2.514 7.935 20.870 1.00 88.06 141 GLY A CA 1
ATOM 1045 C C . GLY A 1 141 ? 1.113 8.514 21.051 1.00 88.06 141 GLY A C 1
ATOM 1046 O O . GLY A 1 141 ? 0.955 9.663 21.467 1.00 88.06 141 GLY A O 1
ATOM 1047 N N . ILE A 1 142 ? 0.105 7.700 20.758 1.00 90.50 142 ILE A N 1
ATOM 1048 C CA . ILE A 1 142 ? -1.306 7.974 21.014 1.00 90.50 142 ILE A CA 1
ATOM 1049 C C . ILE A 1 142 ? -1.929 6.816 21.789 1.00 90.50 142 ILE A C 1
ATOM 1051 O O . ILE A 1 142 ? -1.642 5.651 21.519 1.00 90.50 142 ILE A O 1
ATOM 1055 N N . ALA A 1 143 ? -2.805 7.137 22.735 1.00 90.44 143 ALA A N 1
ATOM 1056 C CA . ALA A 1 143 ? -3.632 6.163 23.429 1.00 90.44 143 ALA A CA 1
ATOM 1057 C C . ALA A 1 143 ? -5.085 6.296 22.962 1.00 90.44 143 ALA A C 1
ATOM 1059 O O . ALA A 1 143 ? -5.578 7.405 22.739 1.00 90.44 143 ALA A O 1
ATOM 1060 N N . SER A 1 144 ? -5.783 5.172 22.822 1.00 89.12 144 SER A N 1
ATOM 1061 C CA . SER A 1 144 ? -7.233 5.184 22.696 1.00 89.12 144 SER A CA 1
ATOM 1062 C C . SER A 1 144 ? -7.862 5.677 24.002 1.00 89.12 144 SER A C 1
ATOM 1064 O O . SER A 1 144 ? -7.300 5.437 25.075 1.00 89.12 144 SER A O 1
ATOM 1066 N N . PRO A 1 145 ? -9.064 6.275 23.958 1.00 88.25 145 PRO A N 1
ATOM 1067 C CA . PRO A 1 145 ? -9.880 6.395 25.158 1.00 88.25 145 PRO A CA 1
ATOM 1068 C C . PRO A 1 145 ? -10.014 5.019 25.839 1.00 88.25 145 PRO A C 1
ATOM 1070 O O . PRO A 1 145 ? -10.185 4.023 25.119 1.00 88.25 145 PRO A O 1
ATOM 1073 N N . PRO A 1 146 ? -9.938 4.935 27.182 1.00 88.56 146 PRO A N 1
ATOM 1074 C CA . PRO A 1 146 ? -10.173 3.686 27.895 1.00 88.56 146 PRO A CA 1
ATOM 1075 C C . PRO A 1 146 ? -11.548 3.121 27.555 1.00 88.56 146 PRO A C 1
ATOM 1077 O O . PRO A 1 146 ? -12.493 3.878 27.325 1.00 88.56 146 PRO A O 1
ATOM 1080 N N . ARG A 1 147 ? -11.653 1.798 27.501 1.00 89.31 147 ARG A N 1
ATOM 1081 C CA . ARG A 1 147 ? -12.898 1.030 27.411 1.00 89.31 147 ARG A CA 1
ATOM 1082 C C . ARG A 1 147 ? -13.643 1.065 28.746 1.00 89.31 147 ARG A C 1
ATOM 1084 O O . ARG A 1 147 ? -13.122 1.538 29.751 1.00 89.31 147 ARG A O 1
ATOM 1091 N N . ASP A 1 148 ? -14.864 0.543 28.757 1.00 87.88 148 ASP A N 1
ATOM 1092 C CA . ASP A 1 148 ? -15.693 0.492 29.972 1.00 87.88 148 ASP A CA 1
ATOM 1093 C C . ASP A 1 148 ? -15.104 -0.436 31.048 1.00 87.88 148 ASP A C 1
ATOM 1095 O O . ASP A 1 148 ? -15.332 -0.242 32.236 1.00 87.88 148 ASP A O 1
ATOM 1099 N N . ASP A 1 149 ? -14.284 -1.403 30.633 1.00 87.75 149 ASP A N 1
ATOM 1100 C CA . ASP A 1 149 ? -13.478 -2.282 31.488 1.00 87.75 149 ASP A CA 1
ATOM 1101 C C . ASP A 1 149 ? -12.105 -1.673 31.854 1.00 87.75 149 ASP A C 1
ATOM 1103 O O . ASP A 1 149 ? -11.228 -2.378 32.350 1.00 87.75 149 ASP A O 1
ATOM 1107 N N . GLY A 1 150 ? -11.886 -0.386 31.558 1.00 90.62 150 GLY A N 1
ATOM 1108 C CA . GLY A 1 150 ? -10.642 0.344 31.808 1.00 90.62 150 GLY A CA 1
ATOM 1109 C C . GLY A 1 150 ? -9.481 -0.001 30.870 1.00 90.62 150 GLY A C 1
ATOM 1110 O O . GLY A 1 150 ? -8.435 0.639 30.954 1.00 90.62 150 GLY A O 1
ATOM 1111 N N . HIS A 1 151 ? -9.644 -0.956 29.950 1.00 93.19 151 HIS A N 1
ATOM 1112 C CA . HIS A 1 151 ? -8.579 -1.336 29.027 1.00 93.19 151 HIS A CA 1
ATOM 1113 C C . HIS A 1 151 ? -8.349 -0.262 27.967 1.00 93.19 151 HIS A C 1
ATOM 1115 O O . HIS A 1 151 ? -9.295 0.348 27.466 1.00 93.19 151 HIS A O 1
ATOM 1121 N N . LEU A 1 152 ? -7.102 -0.066 27.550 1.00 94.31 152 LEU A N 1
ATOM 1122 C CA . LEU A 1 152 ? -6.765 0.902 26.507 1.00 94.31 152 LEU A CA 1
ATOM 1123 C C . LEU A 1 152 ? -5.700 0.372 25.556 1.00 94.31 152 LEU A C 1
ATOM 1125 O O . LEU A 1 152 ? -4.875 -0.470 25.914 1.00 94.31 152 LEU A O 1
ATOM 1129 N N . VAL A 1 153 ? -5.727 0.879 24.328 1.00 94.38 153 VAL A N 1
ATOM 1130 C CA . VAL A 1 153 ? -4.726 0.583 23.307 1.00 94.38 153 VAL A CA 1
ATOM 1131 C C . VAL A 1 153 ? -3.779 1.764 23.187 1.00 94.38 153 VAL A C 1
ATOM 1133 O O . VAL A 1 153 ? -4.217 2.885 22.950 1.00 94.38 153 VAL A O 1
ATOM 1136 N N . GLU A 1 154 ? -2.482 1.509 23.278 1.00 94.44 154 GLU A N 1
ATOM 1137 C CA . GLU A 1 154 ? -1.436 2.481 22.974 1.00 94.44 154 GLU A CA 1
ATOM 1138 C C . GLU A 1 154 ? -0.755 2.126 21.660 1.00 94.44 154 GLU A C 1
ATOM 1140 O O . GLU A 1 154 ? -0.393 0.974 21.417 1.00 94.44 154 GLU A O 1
ATOM 1145 N N . LEU A 1 155 ? -0.556 3.137 20.825 1.00 93.38 155 LEU A N 1
ATOM 1146 C CA . LEU A 1 155 ? 0.286 3.081 19.644 1.00 93.38 155 LEU A CA 1
ATOM 1147 C C . LEU A 1 155 ? 1.437 4.066 19.837 1.00 93.38 155 LEU A C 1
ATOM 1149 O O . LEU A 1 155 ? 1.219 5.275 19.887 1.00 93.38 155 LEU A O 1
ATOM 1153 N N . ASP A 1 156 ? 2.659 3.557 19.897 1.00 91.06 156 ASP A N 1
ATOM 1154 C CA . ASP A 1 156 ? 3.875 4.366 19.955 1.00 91.06 156 ASP A CA 1
ATOM 1155 C C . ASP A 1 156 ? 4.688 4.237 18.652 1.00 91.06 156 ASP A C 1
ATOM 1157 O O . ASP A 1 156 ? 4.209 3.737 17.628 1.00 91.06 156 ASP A O 1
ATOM 1161 N N . ARG A 1 157 ? 5.926 4.738 18.642 1.00 88.12 157 ARG A N 1
ATOM 1162 C CA . ARG A 1 157 ? 6.823 4.702 17.470 1.00 88.12 157 ARG A CA 1
ATOM 1163 C C . ARG A 1 157 ? 7.159 3.291 16.977 1.00 88.12 157 ARG A C 1
ATOM 1165 O O . ARG A 1 157 ? 7.440 3.112 15.799 1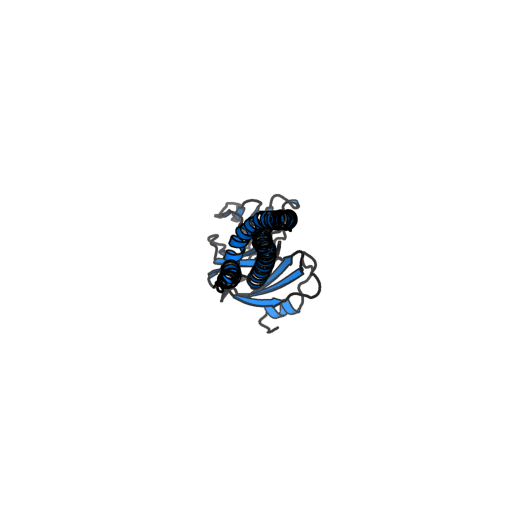.00 88.12 157 ARG A O 1
ATOM 1172 N N . ILE A 1 158 ? 7.148 2.298 17.857 1.00 89.06 158 ILE A N 1
ATOM 1173 C CA . ILE A 1 158 ? 7.667 0.948 17.603 1.00 89.06 158 ILE A CA 1
ATOM 1174 C C . ILE A 1 158 ? 6.584 -0.112 17.834 1.00 89.06 158 ILE A C 1
ATOM 1176 O O . ILE A 1 158 ? 6.642 -1.196 17.246 1.00 89.06 158 ILE A O 1
ATOM 1180 N N . SER A 1 159 ? 5.597 0.179 18.676 1.00 93.62 159 SER A N 1
ATOM 1181 C CA . SER A 1 159 ? 4.742 -0.811 19.308 1.00 93.62 159 SER A CA 1
ATOM 1182 C C . SER A 1 159 ? 3.260 -0.442 19.270 1.00 93.62 159 SER A C 1
ATOM 1184 O O . SER A 1 159 ? 2.871 0.725 19.227 1.00 93.62 159 SER A O 1
ATOM 1186 N N . LEU A 1 160 ? 2.435 -1.484 19.264 1.00 95.50 160 LEU A N 1
ATOM 1187 C CA . LEU A 1 160 ? 1.002 -1.449 19.489 1.00 95.50 160 LEU A CA 1
ATOM 1188 C C . LEU A 1 160 ? 0.716 -2.352 20.687 1.00 95.50 160 LEU A C 1
ATOM 1190 O O . LEU A 1 160 ? 0.978 -3.556 20.629 1.00 95.50 160 LEU A O 1
ATOM 1194 N N . THR A 1 161 ? 0.173 -1.783 21.754 1.00 96.50 161 THR A N 1
ATOM 1195 C CA . THR A 1 161 ? 0.042 -2.452 23.049 1.00 96.50 161 THR A CA 1
ATOM 1196 C C . THR A 1 161 ? -1.385 -2.336 23.573 1.00 96.50 161 THR A C 1
ATOM 1198 O O . THR A 1 161 ? -1.964 -1.256 23.535 1.00 96.50 161 THR A O 1
ATOM 1201 N N . LEU A 1 162 ? -1.934 -3.428 24.112 1.00 96.44 162 LEU A N 1
ATOM 1202 C CA . LEU A 1 162 ? -3.127 -3.384 24.962 1.00 96.44 162 LEU A CA 1
ATOM 1203 C C . LEU A 1 162 ? -2.706 -3.401 26.429 1.00 96.44 162 LEU A C 1
ATOM 1205 O O . LEU A 1 162 ? -1.914 -4.257 26.843 1.00 96.44 162 LEU A O 1
ATOM 1209 N N . LYS A 1 163 ? -3.273 -2.483 27.208 1.00 96.50 163 LYS A N 1
ATOM 1210 C CA . LYS A 1 163 ? -3.118 -2.415 28.659 1.00 96.50 163 LYS A CA 1
ATOM 1211 C C . LYS A 1 163 ? -4.459 -2.609 29.358 1.00 96.50 163 LYS A C 1
ATOM 1213 O O . LYS A 1 163 ? -5.492 -2.218 28.815 1.00 96.50 163 LYS A O 1
ATOM 1218 N N . ASP A 1 164 ? -4.421 -3.218 30.536 1.00 95.81 164 ASP A N 1
ATOM 1219 C CA . ASP A 1 164 ? -5.554 -3.263 31.461 1.00 95.81 164 ASP A CA 1
ATOM 1220 C C . ASP A 1 164 ? -5.729 -1.931 32.216 1.00 95.81 164 ASP A C 1
ATOM 1222 O O . ASP A 1 164 ? -4.979 -0.972 32.005 1.00 95.81 164 ASP A O 1
ATOM 1226 N N . ALA A 1 165 ? -6.734 -1.876 33.094 1.00 94.88 165 ALA A N 1
ATOM 1227 C CA . ALA A 1 165 ? -7.056 -0.698 33.899 1.00 94.88 165 ALA A CA 1
ATOM 1228 C C . ALA A 1 165 ? -5.924 -0.270 34.856 1.00 94.88 165 ALA A C 1
ATOM 1230 O O . ALA A 1 165 ? -5.814 0.911 35.182 1.00 94.88 165 ALA A O 1
ATOM 1231 N N . ASP A 1 166 ? -5.061 -1.206 35.264 1.00 95.69 166 ASP A N 1
ATOM 1232 C CA . ASP A 1 166 ? -3.903 -0.953 36.130 1.00 95.69 166 ASP A CA 1
ATOM 1233 C C . ASP A 1 166 ? -2.653 -0.549 35.321 1.00 95.69 166 ASP A C 1
ATOM 1235 O O . ASP A 1 166 ? -1.560 -0.380 35.869 1.00 95.69 166 ASP A O 1
ATOM 1239 N N . GLY A 1 167 ? -2.785 -0.424 33.996 1.00 94.12 167 GLY A N 1
ATOM 1240 C CA . GLY A 1 167 ? -1.693 -0.109 33.081 1.00 94.12 167 GLY A CA 1
ATOM 1241 C C . GLY A 1 167 ? -0.763 -1.290 32.794 1.00 94.12 167 GLY A C 1
ATOM 1242 O O . GLY A 1 167 ? 0.286 -1.105 32.163 1.00 94.12 167 GLY A O 1
ATOM 1243 N N . ARG A 1 168 ? -1.110 -2.510 33.220 1.00 96.44 168 ARG A N 1
ATOM 1244 C CA . ARG A 1 168 ? -0.325 -3.705 32.909 1.00 96.44 168 ARG A CA 1
ATOM 1245 C C . ARG A 1 168 ? -0.588 -4.115 31.474 1.00 96.44 168 ARG A C 1
ATOM 1247 O O . ARG A 1 168 ? -1.713 -4.153 30.984 1.00 96.44 168 ARG A O 1
ATOM 1254 N N . ARG A 1 169 ? 0.491 -4.452 30.782 1.00 96.69 169 ARG A N 1
ATOM 1255 C CA . ARG A 1 169 ? 0.440 -4.914 29.399 1.00 96.69 169 ARG A CA 1
ATOM 1256 C C . ARG A 1 169 ? -0.139 -6.327 29.326 1.00 96.69 169 ARG A C 1
ATOM 1258 O O . ARG A 1 169 ? 0.447 -7.247 29.889 1.00 96.69 169 ARG A O 1
ATOM 1265 N N . ILE A 1 170 ? -1.194 -6.492 28.532 1.00 96.25 170 ILE A N 1
ATOM 1266 C CA . ILE A 1 170 ? -1.780 -7.797 28.194 1.00 96.25 170 ILE A CA 1
ATOM 1267 C C . ILE A 1 170 ? -1.044 -8.403 27.001 1.00 96.25 170 ILE A C 1
ATOM 1269 O O . ILE A 1 170 ? -0.543 -9.522 27.068 1.00 96.25 170 ILE A O 1
ATOM 1273 N N . TRP A 1 171 ? -0.912 -7.638 25.917 1.00 97.62 171 TRP A N 1
ATOM 1274 C CA . TRP A 1 171 ? -0.120 -8.023 24.752 1.00 97.62 171 TRP A CA 1
ATOM 1275 C C . TRP A 1 171 ? 0.553 -6.809 24.123 1.00 97.62 171 TRP A C 1
ATOM 1277 O O . TRP A 1 171 ? 0.148 -5.666 24.325 1.00 97.62 171 TRP A O 1
ATOM 1287 N N . ASN A 1 172 ? 1.605 -7.076 23.354 1.00 96.69 172 ASN A N 1
ATOM 1288 C CA . ASN A 1 172 ? 2.347 -6.078 22.595 1.00 96.69 172 ASN A CA 1
ATOM 1289 C C . ASN A 1 172 ? 2.737 -6.651 21.235 1.00 96.69 172 ASN A C 1
ATOM 1291 O O . ASN A 1 172 ? 3.145 -7.809 21.126 1.00 96.69 172 ASN A O 1
ATOM 1295 N N . ARG A 1 173 ? 2.618 -5.822 20.204 1.00 94.88 173 ARG A N 1
ATOM 1296 C CA . ARG A 1 173 ? 2.993 -6.129 18.832 1.00 94.88 173 ARG A CA 1
ATOM 1297 C C . ARG A 1 173 ? 3.887 -5.041 18.282 1.00 94.88 173 ARG A C 1
ATOM 1299 O O . ARG A 1 173 ? 3.730 -3.870 18.602 1.00 94.88 173 ARG A O 1
ATOM 1306 N N . ARG A 1 174 ? 4.776 -5.426 17.369 1.00 93.69 174 ARG A N 1
ATOM 1307 C CA . ARG A 1 174 ? 5.458 -4.447 16.527 1.00 93.69 174 ARG A CA 1
ATOM 1308 C C . ARG A 1 174 ? 4.410 -3.661 15.739 1.00 93.69 174 ARG A C 1
ATOM 1310 O O . ARG A 1 174 ? 3.483 -4.248 15.177 1.00 93.69 174 ARG A O 1
ATOM 1317 N N . ARG A 1 175 ? 4.583 -2.346 15.696 1.00 89.44 175 ARG A N 1
ATOM 1318 C CA . ARG A 1 175 ? 3.778 -1.448 14.880 1.00 89.44 175 ARG A CA 1
ATOM 1319 C C . ARG A 1 175 ? 3.885 -1.850 13.399 1.00 89.44 175 ARG A C 1
ATOM 1321 O O . ARG A 1 175 ? 4.999 -2.052 12.919 1.00 89.44 175 ARG A O 1
ATOM 1328 N N . PRO A 1 176 ? 2.760 -1.960 12.676 1.00 86.00 176 PRO A N 1
ATOM 1329 C CA . PRO A 1 176 ? 2.747 -2.504 11.318 1.00 86.00 176 PRO A CA 1
ATOM 1330 C C . PRO A 1 176 ? 3.137 -1.508 10.214 1.00 86.00 176 PRO A C 1
ATOM 1332 O O . PRO A 1 176 ? 3.105 -1.881 9.049 1.00 86.00 176 PRO A O 1
ATOM 1335 N N . GLY A 1 177 ? 3.457 -0.252 10.539 1.00 87.69 177 GLY A N 1
ATOM 1336 C CA . GLY A 1 177 ? 3.743 0.761 9.523 1.00 87.69 177 GLY A CA 1
ATOM 1337 C C . GLY A 1 177 ? 4.057 2.158 10.072 1.00 87.69 177 GLY A C 1
ATOM 1338 O O . GLY A 1 177 ? 4.289 2.334 11.269 1.00 87.69 177 GLY A O 1
ATOM 1339 N N . GLY A 1 178 ? 4.048 3.157 9.192 1.00 88.31 178 GLY A N 1
ATOM 1340 C CA . GLY A 1 178 ? 4.462 4.537 9.453 1.00 88.31 178 GLY A CA 1
ATOM 1341 C C . GLY A 1 178 ? 3.382 5.456 10.035 1.00 88.31 178 GLY A C 1
ATOM 1342 O O . GLY A 1 178 ? 2.380 5.018 10.604 1.00 88.31 178 GLY A O 1
ATOM 1343 N N . TRP A 1 179 ? 3.617 6.764 9.937 1.00 84.88 179 TRP A N 1
ATOM 1344 C CA . TRP A 1 179 ? 2.737 7.851 10.387 1.00 84.88 179 TRP A CA 1
ATOM 1345 C C . TRP A 1 179 ? 2.295 8.718 9.191 1.00 84.88 179 TRP A C 1
ATOM 1347 O O . TRP A 1 179 ? 3.010 8.772 8.193 1.00 84.88 179 TRP A O 1
ATOM 1357 N N . PRO A 1 180 ? 1.155 9.434 9.260 1.00 86.12 180 PRO A N 1
ATOM 1358 C CA . PRO A 1 180 ? 0.197 9.491 10.364 1.00 86.12 180 PRO A CA 1
ATOM 1359 C C . PRO A 1 180 ? -0.571 8.180 10.565 1.00 86.12 180 PRO A C 1
ATOM 1361 O O . PRO A 1 180 ? -0.909 7.514 9.593 1.00 86.12 180 PRO A O 1
ATOM 1364 N N . ALA A 1 181 ? -0.879 7.830 11.813 1.00 88.06 181 ALA A N 1
ATOM 1365 C CA . ALA A 1 181 ? -1.618 6.610 12.144 1.00 88.06 181 ALA A CA 1
ATOM 1366 C C . ALA A 1 181 ? -2.923 6.915 12.882 1.00 88.06 181 ALA A C 1
ATOM 1368 O O . ALA A 1 181 ? -2.982 7.828 13.702 1.00 88.06 181 ALA A O 1
ATOM 1369 N N . SER A 1 182 ? -3.967 6.143 12.596 1.00 90.88 182 SER A N 1
ATOM 1370 C CA . SER A 1 182 ? -5.282 6.274 13.224 1.00 90.88 182 SER A CA 1
ATOM 1371 C C . SER A 1 182 ? -5.751 4.935 13.780 1.00 90.88 182 SER A C 1
ATOM 1373 O O . SER A 1 182 ? -5.550 3.890 13.159 1.00 90.88 182 SER A O 1
ATOM 1375 N N . LEU A 1 183 ? -6.407 4.985 14.936 1.00 92.06 183 LEU A N 1
ATOM 1376 C CA . LEU A 1 183 ? -7.004 3.851 15.626 1.00 92.06 183 LEU A CA 1
ATOM 1377 C C . LEU A 1 183 ? -8.521 4.034 15.680 1.00 92.06 183 LEU A C 1
ATOM 1379 O O . LEU A 1 183 ? -9.011 5.110 16.027 1.00 92.06 183 LEU A O 1
ATOM 1383 N N . LEU A 1 184 ? -9.260 2.970 15.389 1.00 92.44 184 LEU A N 1
ATOM 1384 C CA . LEU A 1 184 ? -10.693 2.871 15.628 1.00 92.44 184 LEU A CA 1
ATOM 1385 C C . LEU A 1 184 ? -10.956 1.609 16.451 1.00 92.44 184 LEU A C 1
ATOM 1387 O O . LEU A 1 184 ? -10.807 0.484 15.975 1.00 92.44 184 LEU A O 1
ATOM 1391 N N . LEU A 1 185 ? -11.322 1.817 17.707 1.00 91.81 185 LEU A N 1
ATOM 1392 C CA . LEU A 1 185 ? -11.580 0.781 18.691 1.00 91.81 185 LEU A CA 1
ATOM 1393 C C . LEU A 1 185 ? -13.067 0.413 18.684 1.00 91.81 185 LEU A C 1
ATOM 1395 O O . LEU A 1 185 ? -13.919 1.287 18.849 1.00 91.81 185 LEU A O 1
ATOM 1399 N N . GLY A 1 186 ? -13.370 -0.872 18.501 1.00 90.69 186 GLY A N 1
ATOM 1400 C CA . GLY A 1 186 ? -14.673 -1.470 18.804 1.00 90.69 186 GLY A CA 1
ATOM 1401 C C . GLY A 1 186 ? -14.595 -2.374 20.038 1.00 90.69 186 GLY A C 1
ATOM 1402 O O . GLY A 1 186 ? -13.585 -2.404 20.733 1.00 90.69 186 GLY A O 1
ATOM 1403 N N . GLU A 1 187 ? -15.639 -3.162 20.294 1.00 90.50 187 GLU A N 1
ATOM 1404 C CA . GLU A 1 187 ? -15.690 -4.051 21.475 1.00 90.50 187 GLU A CA 1
ATOM 1405 C C . GLU A 1 187 ? -14.655 -5.183 21.437 1.00 90.50 187 GLU A C 1
ATOM 1407 O O . GLU A 1 187 ? -14.003 -5.480 22.434 1.00 90.50 187 GLU A O 1
ATOM 1412 N N . ARG A 1 188 ? -14.525 -5.845 20.281 1.00 91.94 188 ARG A N 1
ATOM 1413 C CA . ARG A 1 188 ? -13.687 -7.052 20.113 1.00 91.94 188 ARG A CA 1
ATOM 1414 C C . ARG A 1 188 ? -12.538 -6.856 19.137 1.00 91.94 188 ARG A C 1
ATOM 1416 O O . ARG A 1 188 ? -11.656 -7.704 19.039 1.00 91.94 188 ARG A O 1
ATOM 1423 N N . HIS A 1 189 ? -12.560 -5.755 18.395 1.00 94.31 189 HIS A N 1
ATOM 1424 C CA . HIS A 1 189 ? -11.614 -5.507 17.325 1.00 94.31 189 HIS A CA 1
ATOM 1425 C C . HIS A 1 189 ? -11.081 -4.084 17.368 1.00 94.31 189 HIS A C 1
ATOM 1427 O O . HIS A 1 189 ? -11.795 -3.138 17.696 1.00 94.31 189 HIS A O 1
ATOM 1433 N N . LEU A 1 190 ? -9.830 -3.958 16.957 1.00 94.12 190 LEU A N 1
ATOM 1434 C CA . LEU A 1 190 ? -9.148 -2.714 16.682 1.00 94.12 190 LEU A CA 1
ATOM 1435 C C . LEU A 1 190 ? -8.908 -2.621 15.182 1.00 94.12 190 LEU A C 1
ATOM 1437 O O . LEU A 1 190 ? -8.345 -3.535 14.582 1.00 94.12 190 LEU A O 1
ATOM 1441 N N . LEU A 1 191 ? -9.302 -1.503 14.594 1.00 94.69 191 LEU A N 1
ATOM 1442 C CA . LEU A 1 191 ? -8.983 -1.170 13.221 1.00 94.69 191 LEU A CA 1
ATOM 1443 C C . LEU A 1 191 ? -7.881 -0.107 13.216 1.00 94.69 191 LEU A C 1
ATOM 1445 O O . LEU A 1 191 ? -8.033 0.959 13.812 1.00 94.69 191 LEU A O 1
ATOM 1449 N N . LEU A 1 192 ? -6.770 -0.409 12.555 1.00 94.69 192 LEU A N 1
ATOM 1450 C CA . LEU A 1 192 ? -5.641 0.494 12.382 1.00 94.69 192 LEU A CA 1
ATOM 1451 C C . LEU A 1 192 ? -5.563 0.940 10.930 1.00 94.69 192 LEU A C 1
ATOM 1453 O O . LEU A 1 192 ? -5.601 0.101 10.034 1.00 94.69 192 LEU A O 1
ATOM 1457 N N . ALA A 1 193 ? -5.402 2.240 10.713 1.00 94.75 193 ALA A N 1
ATOM 1458 C CA . ALA A 1 193 ? -5.164 2.826 9.400 1.00 94.75 193 ALA A CA 1
ATOM 1459 C C . ALA A 1 193 ? -3.875 3.646 9.437 1.00 94.75 193 ALA A C 1
ATOM 1461 O O . ALA A 1 193 ? -3.774 4.607 10.205 1.00 94.75 193 ALA A O 1
ATOM 1462 N N . LEU A 1 194 ? -2.884 3.256 8.638 1.00 94.69 194 LEU A N 1
ATOM 1463 C CA . LEU A 1 194 ? -1.592 3.937 8.583 1.00 94.69 194 LEU A CA 1
ATOM 1464 C C . LEU A 1 194 ? -0.839 3.665 7.264 1.00 94.69 194 LEU A C 1
ATOM 1466 O O . LEU A 1 194 ? -1.175 2.720 6.554 1.00 94.69 194 LEU A O 1
ATOM 1470 N N . PRO A 1 195 ? 0.176 4.471 6.907 1.00 94.62 195 PRO A N 1
ATOM 1471 C CA . PRO A 1 195 ? 1.110 4.138 5.833 1.00 94.62 195 PRO A CA 1
ATOM 1472 C C . PRO A 1 195 ? 1.868 2.838 6.111 1.00 94.62 195 PRO A C 1
ATOM 1474 O O . PRO A 1 195 ? 2.148 2.512 7.263 1.00 94.62 195 PRO A O 1
ATOM 1477 N N . SER A 1 196 ? 2.227 2.113 5.060 1.00 93.06 196 SER A N 1
ATOM 1478 C CA . SER A 1 196 ? 3.082 0.925 5.110 1.00 93.06 196 SER A CA 1
ATOM 1479 C C . SER A 1 196 ? 4.511 1.291 5.500 1.00 93.06 196 SER A C 1
ATOM 1481 O O . SER A 1 196 ? 5.007 2.348 5.122 1.00 93.06 196 SER A O 1
ATOM 1483 N N . ASP A 1 197 ? 5.195 0.428 6.256 1.00 89.50 197 ASP A N 1
ATOM 1484 C CA . ASP A 1 197 ? 6.648 0.546 6.463 1.00 89.50 197 ASP A CA 1
ATOM 1485 C C . ASP A 1 197 ? 7.457 -0.085 5.321 1.00 89.50 197 ASP A C 1
ATOM 1487 O O . ASP A 1 197 ? 8.679 0.056 5.285 1.00 89.50 197 ASP A O 1
ATOM 1491 N N . ARG A 1 198 ? 6.791 -0.787 4.393 1.00 89.44 198 ARG A N 1
ATOM 1492 C CA . ARG A 1 198 ? 7.445 -1.511 3.295 1.00 89.44 198 ARG A CA 1
ATOM 1493 C C . ARG A 1 198 ? 7.598 -0.681 2.031 1.00 89.44 198 ARG A C 1
ATOM 1495 O O . ARG A 1 198 ? 8.629 -0.781 1.377 1.00 89.44 198 ARG A O 1
ATOM 1502 N N . TRP A 1 199 ? 6.581 0.107 1.686 1.00 89.69 199 TRP A N 1
ATOM 1503 C CA . TRP A 1 199 ? 6.540 0.892 0.452 1.00 89.69 199 TRP A CA 1
ATOM 1504 C C . TRP A 1 199 ? 5.979 2.286 0.731 1.00 89.69 199 TRP A C 1
ATOM 1506 O O . TRP A 1 199 ? 4.962 2.419 1.406 1.00 89.69 199 TRP A O 1
ATOM 1516 N N . GLU A 1 200 ? 6.627 3.320 0.188 1.00 87.75 200 GLU A N 1
ATOM 1517 C CA . GLU A 1 200 ? 6.267 4.732 0.419 1.00 87.75 200 GLU A CA 1
ATOM 1518 C C . GLU A 1 200 ? 4.837 5.067 -0.043 1.00 87.75 200 GLU A C 1
ATOM 1520 O O . GLU A 1 200 ? 4.139 5.863 0.585 1.00 87.75 200 GLU A O 1
ATOM 1525 N N . ASP A 1 201 ? 4.406 4.443 -1.139 1.00 91.25 201 ASP A N 1
ATOM 1526 C CA . ASP A 1 201 ? 3.115 4.678 -1.791 1.00 91.25 201 ASP A CA 1
ATOM 1527 C C . ASP A 1 201 ? 2.060 3.615 -1.436 1.00 91.25 201 ASP A C 1
ATOM 1529 O O . ASP A 1 201 ? 1.062 3.470 -2.146 1.00 91.25 201 ASP A O 1
ATOM 1533 N N . ASP A 1 202 ? 2.252 2.886 -0.338 1.00 95.31 202 ASP A N 1
ATOM 1534 C CA . ASP A 1 202 ? 1.299 1.907 0.178 1.00 95.31 202 ASP A CA 1
ATOM 1535 C C . ASP A 1 202 ? 0.731 2.355 1.529 1.00 95.31 202 ASP A C 1
ATOM 1537 O O . ASP A 1 202 ? 1.460 2.761 2.435 1.00 95.31 202 ASP A O 1
ATOM 1541 N N . VAL A 1 203 ? -0.584 2.241 1.695 1.00 95.94 203 VAL A N 1
ATOM 1542 C CA . VAL A 1 203 ? -1.240 2.373 2.998 1.00 95.94 203 VAL A CA 1
ATOM 1543 C C . VAL A 1 203 ? -1.931 1.072 3.353 1.00 95.94 203 VAL A C 1
ATOM 1545 O O . VAL A 1 203 ? -2.441 0.352 2.492 1.00 95.94 203 VAL A O 1
ATOM 1548 N N . LEU A 1 204 ? -1.967 0.792 4.649 1.00 95.06 204 LEU A N 1
ATOM 1549 C CA . LEU A 1 204 ? -2.531 -0.425 5.197 1.00 95.06 204 LEU A CA 1
ATOM 1550 C C . LEU A 1 204 ? -3.728 -0.115 6.094 1.00 95.06 204 LEU A C 1
ATOM 1552 O O . LEU A 1 204 ? -3.746 0.849 6.868 1.00 95.06 204 LEU A O 1
ATOM 1556 N N . LEU A 1 205 ? -4.716 -0.994 6.010 1.00 95.94 205 LEU A N 1
ATOM 1557 C CA . LEU A 1 205 ? -5.788 -1.121 6.977 1.00 95.94 205 LEU A CA 1
ATOM 1558 C C . LEU A 1 205 ? -5.668 -2.499 7.628 1.00 95.94 205 LEU A C 1
ATOM 1560 O O . LEU A 1 205 ? -5.809 -3.521 6.955 1.00 95.94 205 LEU A O 1
ATOM 1564 N N . GLN A 1 206 ? -5.420 -2.538 8.934 1.00 95.56 206 GLN A N 1
ATOM 1565 C CA . GLN A 1 206 ? -5.332 -3.782 9.694 1.00 95.56 206 GLN A CA 1
ATOM 1566 C C . GLN A 1 206 ? -6.472 -3.903 10.687 1.00 95.56 206 GLN A C 1
ATOM 1568 O O . GLN A 1 206 ? -6.747 -2.988 11.457 1.00 95.56 206 GLN A O 1
ATOM 1573 N N . LEU A 1 207 ? -7.085 -5.079 10.709 1.00 95.12 207 LEU A N 1
ATOM 1574 C CA . LEU A 1 207 ? -8.046 -5.481 11.715 1.00 95.12 207 LEU A CA 1
ATOM 1575 C C . LEU A 1 207 ? -7.383 -6.452 12.687 1.00 95.12 207 LEU A C 1
ATOM 1577 O O . LEU A 1 207 ? -6.892 -7.509 12.287 1.00 95.12 207 LEU A O 1
ATOM 1581 N N . VAL A 1 208 ? -7.400 -6.111 13.967 1.00 95.06 208 VAL A N 1
ATOM 1582 C CA . VAL A 1 208 ? -6.758 -6.866 15.042 1.00 95.06 208 VAL A CA 1
ATOM 1583 C C . VAL A 1 208 ? -7.802 -7.266 16.075 1.00 95.06 208 VAL A C 1
ATOM 1585 O O . VAL A 1 208 ? -8.639 -6.461 16.466 1.00 95.06 208 VAL A O 1
ATOM 1588 N N . GLU A 1 209 ? -7.764 -8.518 16.514 1.00 94.69 209 GLU A N 1
ATOM 1589 C CA . GLU A 1 209 ? -8.570 -9.022 17.624 1.00 94.69 209 GLU A CA 1
ATOM 1590 C C . GLU A 1 209 ? -8.022 -8.461 18.938 1.00 94.69 209 GLU A C 1
ATOM 1592 O O . GLU A 1 209 ? -6.834 -8.607 19.225 1.00 94.69 209 GLU A O 1
ATOM 1597 N N . LEU A 1 210 ? -8.871 -7.798 19.724 1.00 93.00 210 LEU A N 1
ATOM 1598 C CA . LEU A 1 210 ? -8.431 -7.092 20.926 1.00 93.00 210 LEU A CA 1
ATOM 1599 C C . LEU A 1 210 ? -7.971 -8.036 22.025 1.00 93.00 210 LEU A C 1
ATOM 1601 O O . LEU A 1 210 ? -6.990 -7.727 22.674 1.00 93.00 210 LEU A O 1
ATOM 1605 N N . ASP A 1 211 ? -8.615 -9.180 22.224 1.00 92.75 211 ASP A N 1
ATOM 1606 C CA . ASP A 1 211 ? -8.292 -10.041 23.370 1.00 92.75 211 ASP A CA 1
ATOM 1607 C C . ASP A 1 211 ? -6.930 -10.737 23.201 1.00 92.75 211 ASP A C 1
ATOM 1609 O O . ASP A 1 211 ? -6.193 -10.953 24.160 1.00 92.75 211 ASP A O 1
ATOM 1613 N N . SER A 1 212 ? -6.572 -11.068 21.957 1.00 94.00 212 SER A N 1
ATOM 1614 C CA . SER A 1 212 ? -5.371 -11.844 21.623 1.00 94.00 212 SER A CA 1
ATOM 1615 C C . SER A 1 212 ? -4.266 -11.018 20.967 1.00 94.00 212 SER A C 1
ATOM 1617 O O . SER A 1 212 ? -3.146 -11.498 20.786 1.00 94.00 212 SER A O 1
ATOM 1619 N N . GLY A 1 213 ? -4.592 -9.809 20.512 1.00 94.31 213 GLY A N 1
ATOM 1620 C CA . GLY A 1 213 ? -3.747 -9.035 19.619 1.00 94.31 213 GLY A CA 1
ATOM 1621 C C . GLY A 1 213 ? -3.582 -9.684 18.244 1.00 94.31 213 GLY A C 1
ATOM 1622 O O . GLY A 1 213 ? -2.750 -9.230 17.476 1.00 94.31 213 GLY A O 1
ATOM 1623 N N . ARG A 1 214 ? -4.306 -10.742 17.866 1.00 94.81 214 ARG A N 1
ATOM 1624 C CA . ARG A 1 214 ? -4.066 -11.453 16.597 1.00 94.81 214 ARG A CA 1
ATOM 1625 C C . ARG A 1 214 ? -4.556 -10.652 15.386 1.00 94.81 214 ARG A C 1
ATOM 1627 O O . ARG A 1 214 ? -5.625 -10.053 15.416 1.00 94.81 214 ARG A O 1
ATOM 1634 N N . LEU A 1 215 ? -3.800 -10.683 14.286 1.00 94.12 215 LEU A N 1
ATOM 1635 C CA . LEU A 1 215 ? -4.241 -10.128 13.002 1.00 94.12 215 LEU A CA 1
ATOM 1636 C C . LEU A 1 215 ? -5.409 -10.952 12.430 1.00 94.12 215 LEU A C 1
ATOM 1638 O O . LEU A 1 215 ? -5.295 -12.169 12.279 1.00 94.12 215 LEU A O 1
ATOM 1642 N N . VAL A 1 216 ? -6.516 -10.284 12.113 1.00 94.12 216 VAL A N 1
ATOM 1643 C CA . VAL A 1 216 ? -7.733 -10.882 11.537 1.00 94.12 216 VAL A CA 1
ATOM 1644 C C . VAL A 1 216 ? -7.792 -10.646 10.034 1.00 94.12 216 VAL A C 1
ATOM 1646 O O . VAL A 1 216 ? -8.062 -11.573 9.268 1.00 94.12 216 VAL A O 1
ATOM 1649 N N . SER A 1 217 ? -7.542 -9.404 9.624 1.00 93.75 217 SER A N 1
ATOM 1650 C CA . SER A 1 217 ? -7.549 -9.000 8.226 1.00 93.75 217 SER A CA 1
ATOM 1651 C C . SER A 1 217 ? -6.536 -7.892 7.985 1.00 93.75 217 SER A C 1
ATOM 1653 O O . SER A 1 217 ? -6.306 -7.054 8.855 1.00 93.75 217 SER A O 1
ATOM 1655 N N . GLU A 1 218 ? -5.972 -7.862 6.787 1.00 95.12 218 GLU A N 1
ATOM 1656 C CA . GLU A 1 218 ? -5.053 -6.826 6.330 1.00 95.12 218 GLU A CA 1
ATOM 1657 C C . GLU A 1 218 ? -5.377 -6.487 4.877 1.00 95.12 218 GLU A C 1
ATOM 1659 O O . GLU A 1 218 ? -5.502 -7.381 4.037 1.00 95.12 218 GLU A O 1
ATOM 1664 N N . PHE A 1 219 ? -5.554 -5.197 4.613 1.00 95.94 219 PHE A N 1
ATOM 1665 C CA . PHE A 1 219 ? -5.853 -4.647 3.301 1.00 95.94 219 PHE A CA 1
ATOM 1666 C C . PHE A 1 219 ? -4.807 -3.601 2.93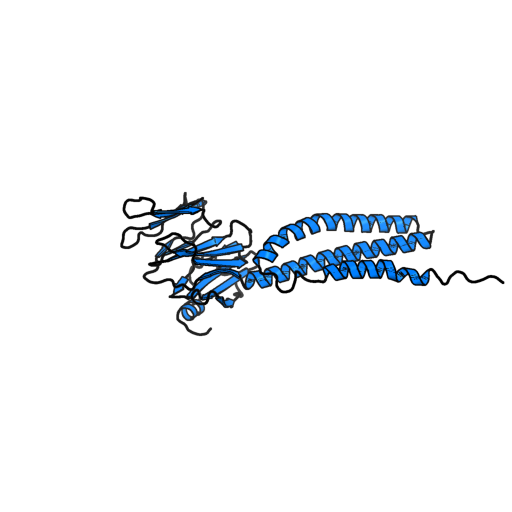6 1.00 95.94 219 PHE A C 1
ATOM 1668 O O . PHE A 1 219 ? -4.605 -2.639 3.676 1.00 95.94 219 PHE A O 1
ATOM 1675 N N . HIS A 1 220 ? -4.175 -3.801 1.789 1.00 96.50 220 HIS A N 1
ATOM 1676 C CA . HIS A 1 220 ? -3.192 -2.907 1.198 1.00 96.50 220 HIS A CA 1
ATOM 1677 C C . HIS A 1 220 ? -3.804 -2.167 0.025 1.00 96.50 220 HIS A C 1
ATOM 1679 O O . HIS A 1 220 ? -4.542 -2.749 -0.772 1.00 96.50 220 HIS A O 1
ATOM 1685 N N . VAL A 1 221 ? -3.484 -0.890 -0.103 1.00 96.25 221 VAL A N 1
ATOM 1686 C CA . VAL A 1 221 ? -3.994 -0.063 -1.188 1.00 96.25 221 VAL A CA 1
ATOM 1687 C C . VAL A 1 221 ? -3.034 1.083 -1.455 1.00 96.25 221 VAL A C 1
ATOM 1689 O O . VAL A 1 221 ? -2.361 1.588 -0.558 1.00 96.25 221 VAL A O 1
ATOM 1692 N N . LEU A 1 222 ? -2.990 1.511 -2.708 1.00 95.50 222 LEU A N 1
ATOM 1693 C CA . LEU A 1 222 ? -2.122 2.593 -3.139 1.00 95.50 222 LEU A CA 1
ATOM 1694 C C . LEU A 1 222 ? -2.501 3.913 -2.437 1.00 95.50 222 LEU A C 1
ATOM 1696 O O . LEU A 1 222 ? -3.645 4.387 -2.506 1.00 95.50 222 LEU A O 1
ATOM 1700 N N . GLY A 1 223 ? -1.529 4.525 -1.765 1.00 94.44 223 GLY A N 1
ATOM 1701 C CA . GLY A 1 223 ? -1.702 5.728 -0.957 1.00 94.44 223 GLY A CA 1
ATOM 1702 C C . GLY A 1 223 ? -0.462 6.058 -0.130 1.00 94.44 223 GLY A C 1
ATOM 1703 O O . GLY A 1 223 ? 0.215 5.166 0.347 1.00 94.44 223 GLY A O 1
ATOM 1704 N N . ARG A 1 224 ? -0.190 7.346 0.093 1.00 92.38 224 ARG A N 1
ATOM 1705 C CA . ARG A 1 224 ? 0.828 7.820 1.055 1.00 92.38 224 ARG A CA 1
ATOM 1706 C C . ARG A 1 224 ? 0.248 8.150 2.423 1.00 92.38 224 ARG A C 1
ATOM 1708 O O . ARG A 1 224 ? 0.958 8.231 3.417 1.00 92.38 224 ARG A O 1
ATOM 1715 N N . ARG A 1 225 ? -1.047 8.463 2.459 1.00 90.94 225 ARG A N 1
ATOM 1716 C CA . ARG A 1 225 ? -1.802 8.773 3.678 1.00 90.94 225 ARG A CA 1
ATOM 1717 C C . ARG A 1 225 ? -3.157 8.102 3.600 1.00 90.94 225 ARG A C 1
ATOM 1719 O O . ARG A 1 225 ? -3.689 7.912 2.505 1.00 90.94 225 ARG A O 1
ATOM 1726 N N . ILE A 1 226 ? -3.715 7.797 4.761 1.00 91.56 226 ILE A N 1
ATOM 1727 C CA . ILE A 1 226 ? -4.995 7.116 4.916 1.00 91.56 226 ILE A CA 1
ATOM 1728 C C . ILE A 1 226 ? -5.778 7.742 6.057 1.00 91.56 226 ILE A C 1
ATOM 1730 O O . ILE A 1 226 ? -5.207 8.069 7.091 1.00 91.56 226 ILE A O 1
ATOM 1734 N N . SER A 1 227 ? -7.079 7.910 5.856 1.00 87.81 227 SER A N 1
ATOM 1735 C CA . SER A 1 227 ? -7.994 8.543 6.805 1.00 87.81 227 SER A CA 1
ATOM 1736 C C . SER A 1 227 ? -8.173 7.739 8.065 1.00 87.81 227 SER A C 1
ATOM 1738 O O . SER A 1 227 ? -8.047 6.519 8.048 1.00 87.81 227 SER A O 1
ATOM 1740 N N . ILE A 1 228 ? -8.637 8.423 9.111 1.00 87.88 228 ILE A N 1
ATOM 1741 C CA . ILE A 1 228 ? -9.365 7.755 10.185 1.00 87.88 228 ILE A CA 1
ATOM 1742 C C . ILE A 1 228 ? -10.523 6.988 9.527 1.00 87.88 228 ILE A C 1
ATOM 1744 O O . ILE A 1 228 ? -11.361 7.620 8.880 1.00 87.88 228 ILE A O 1
ATOM 1748 N N . PRO A 1 229 ? -10.556 5.652 9.609 1.00 89.56 229 PRO A N 1
ATOM 1749 C CA . PRO A 1 229 ? -11.620 4.884 8.994 1.00 89.56 229 PRO A CA 1
ATOM 1750 C C . PRO A 1 229 ? -12.925 5.122 9.755 1.00 89.56 229 PRO A C 1
ATOM 1752 O O . PRO A 1 229 ? -12.926 5.293 10.974 1.00 89.56 229 PRO A O 1
ATOM 1755 N N . LEU A 1 230 ? -14.043 5.090 9.039 1.00 88.88 230 LEU A N 1
ATOM 1756 C CA . LEU A 1 230 ? -15.367 4.961 9.640 1.00 88.88 230 LEU A CA 1
ATOM 1757 C C . LEU A 1 230 ? -15.838 3.528 9.459 1.00 88.88 230 LEU A C 1
ATOM 1759 O O . LEU A 1 230 ? -15.704 2.980 8.368 1.00 88.88 230 LEU A O 1
ATOM 1763 N N . ALA A 1 231 ? -16.422 2.924 10.488 1.00 90.50 231 ALA A N 1
ATOM 1764 C CA . ALA A 1 231 ? -16.960 1.575 10.384 1.00 90.50 231 ALA A CA 1
ATOM 1765 C C . ALA A 1 231 ? -18.438 1.533 10.780 1.00 90.50 231 ALA A C 1
ATOM 1767 O O . ALA A 1 231 ? -18.892 2.282 11.640 1.00 90.50 231 ALA A O 1
ATOM 1768 N N . ARG A 1 232 ? -19.206 0.616 10.195 1.00 89.38 232 ARG A N 1
ATOM 1769 C CA . ARG A 1 232 ? -20.549 0.260 10.671 1.00 89.38 232 ARG A CA 1
ATOM 1770 C C . ARG A 1 232 ? -20.796 -1.214 10.383 1.00 89.38 232 ARG A C 1
ATOM 1772 O O . ARG A 1 232 ? -20.961 -1.622 9.234 1.00 89.38 232 ARG A O 1
ATOM 1779 N N . GLY A 1 233 ? -20.786 -2.029 11.438 1.00 89.00 233 GLY A N 1
ATOM 1780 C CA . GLY A 1 233 ? -20.869 -3.480 11.302 1.00 89.00 233 GLY A CA 1
ATOM 1781 C C . GLY A 1 233 ? -19.689 -4.023 10.481 1.00 89.00 233 GLY A C 1
ATOM 1782 O O . GLY A 1 233 ? -18.541 -3.806 10.869 1.00 89.00 233 GLY A O 1
ATOM 1783 N N . PRO A 1 234 ? -19.929 -4.742 9.370 1.00 91.12 234 PRO A N 1
ATOM 1784 C CA . PRO A 1 234 ? -18.851 -5.258 8.531 1.00 91.12 234 PRO A CA 1
ATOM 1785 C C . PRO A 1 234 ? -18.296 -4.218 7.551 1.00 91.12 234 PRO A C 1
ATOM 1787 O O . PRO A 1 234 ? -17.281 -4.479 6.917 1.00 91.12 234 PRO A O 1
ATOM 1790 N N . ARG A 1 235 ? -18.937 -3.054 7.382 1.00 93.69 235 ARG A N 1
ATOM 1791 C CA . ARG A 1 235 ? -18.520 -2.077 6.373 1.00 93.69 235 ARG A CA 1
ATOM 1792 C C . ARG A 1 235 ? -17.533 -1.076 6.939 1.00 93.69 235 ARG A C 1
ATOM 1794 O O . ARG A 1 235 ? -17.744 -0.564 8.037 1.00 93.69 235 ARG A O 1
ATOM 1801 N N . VAL A 1 236 ? -16.505 -0.764 6.158 1.00 92.94 236 VAL A N 1
ATOM 1802 C CA . VAL A 1 236 ? -15.523 0.277 6.469 1.00 92.94 236 VAL A CA 1
ATOM 1803 C C . VAL A 1 236 ? -15.432 1.256 5.313 1.00 92.94 236 VAL A C 1
ATOM 1805 O O . VAL A 1 236 ? -15.295 0.848 4.164 1.00 92.94 236 VAL A O 1
ATOM 1808 N N . VAL A 1 237 ? -15.466 2.544 5.627 1.00 91.81 237 VAL A N 1
ATOM 1809 C CA . VAL A 1 237 ? -15.145 3.626 4.705 1.00 91.81 237 VAL A CA 1
ATOM 1810 C C . VAL A 1 237 ? -13.791 4.202 5.064 1.00 91.81 237 VAL A C 1
ATOM 1812 O O . VAL A 1 237 ? -13.506 4.484 6.229 1.00 91.81 237 VAL A O 1
ATOM 1815 N N . LEU A 1 238 ? -12.971 4.407 4.043 1.00 91.81 238 LEU A N 1
ATOM 1816 C CA . LEU A 1 238 ? -11.697 5.095 4.168 1.00 91.81 238 LEU A CA 1
ATOM 1817 C C . LEU A 1 238 ? -11.393 5.893 2.907 1.00 91.81 238 LEU A C 1
ATOM 1819 O O . LEU A 1 238 ? -11.972 5.679 1.841 1.00 91.81 238 LEU A O 1
ATOM 1823 N N . ALA A 1 239 ? -10.443 6.802 3.038 1.00 91.25 239 ALA A N 1
ATOM 1824 C CA . ALA A 1 239 ? -9.870 7.549 1.943 1.00 91.25 239 ALA A CA 1
ATOM 1825 C C . ALA A 1 239 ? -8.352 7.378 1.950 1.00 91.25 239 ALA A C 1
ATOM 1827 O O . ALA A 1 239 ? -7.745 7.219 3.012 1.00 91.25 239 ALA A O 1
ATOM 1828 N N . THR A 1 240 ? -7.748 7.415 0.767 1.00 93.44 240 THR A N 1
ATOM 1829 C CA . THR A 1 240 ? -6.296 7.407 0.584 1.00 93.44 240 THR A CA 1
ATOM 1830 C C . THR A 1 240 ? -5.865 8.609 -0.245 1.00 93.44 240 THR A C 1
ATOM 1832 O O . THR A 1 240 ? -6.618 9.095 -1.092 1.00 93.44 240 THR A O 1
ATOM 1835 N N . TRP A 1 241 ? -4.659 9.117 0.011 1.00 91.69 241 TRP A N 1
ATOM 1836 C CA . TRP A 1 241 ? -4.123 10.307 -0.655 1.00 91.69 241 TRP A CA 1
ATOM 1837 C C . TRP A 1 241 ? -2.761 10.046 -1.273 1.00 91.69 241 TRP A C 1
ATOM 1839 O O . TRP A 1 241 ? -1.899 9.417 -0.658 1.00 91.69 241 TRP A O 1
ATOM 1849 N N . ARG A 1 242 ? -2.546 10.623 -2.455 1.00 89.94 242 ARG A N 1
ATOM 1850 C CA . ARG A 1 242 ? -1.268 10.683 -3.172 1.00 89.94 242 ARG A CA 1
ATOM 1851 C C . ARG A 1 242 ? -1.060 12.074 -3.773 1.00 89.94 242 ARG A C 1
ATOM 1853 O O . ARG A 1 242 ? -2.024 12.832 -3.914 1.00 89.94 242 ARG A O 1
ATOM 1860 N N . PRO A 1 243 ? 0.169 12.403 -4.209 1.00 85.69 243 PRO A N 1
ATOM 1861 C CA . PRO A 1 243 ? 0.416 13.606 -4.992 1.00 85.69 243 PRO A CA 1
ATOM 1862 C C . PRO A 1 243 ? -0.395 13.681 -6.284 1.00 85.69 243 PRO A C 1
ATOM 1864 O O . PRO A 1 243 ? -0.523 14.777 -6.805 1.00 85.69 243 PRO A O 1
ATOM 1867 N N . SER A 1 244 ? -0.944 12.576 -6.798 1.00 84.38 244 SER A N 1
ATOM 1868 C CA . SER A 1 244 ? -1.811 12.552 -7.983 1.00 84.38 244 SER A CA 1
ATOM 1869 C C . SER A 1 244 ? -3.300 12.754 -7.669 1.00 84.38 244 SER A C 1
ATOM 1871 O O . SER A 1 244 ? -4.044 13.184 -8.546 1.00 84.38 244 SER A O 1
ATOM 1873 N N . GLY A 1 245 ? -3.756 12.521 -6.432 1.00 87.81 245 GLY A N 1
ATOM 1874 C CA . GLY A 1 245 ? -5.165 12.691 -6.069 1.00 87.81 245 GLY A CA 1
ATOM 1875 C C . GLY A 1 245 ? -5.592 11.961 -4.795 1.00 87.81 245 GLY A C 1
ATOM 1876 O O . GLY A 1 245 ? -4.769 11.459 -4.030 1.00 87.81 245 GLY A O 1
ATOM 1877 N N . THR A 1 246 ? -6.906 11.908 -4.582 1.00 90.25 246 THR A N 1
ATOM 1878 C CA . THR A 1 246 ? -7.555 11.188 -3.477 1.00 90.25 246 THR A CA 1
ATOM 1879 C C . THR A 1 246 ? -8.388 10.040 -4.044 1.00 90.25 246 THR A C 1
ATOM 1881 O O . THR A 1 246 ? -8.922 10.145 -5.149 1.00 90.25 246 THR A O 1
ATOM 1884 N N . ALA A 1 247 ? -8.526 8.950 -3.297 1.00 91.69 247 ALA A N 1
ATOM 1885 C CA . ALA A 1 247 ? -9.458 7.872 -3.603 1.00 91.69 247 ALA A CA 1
ATOM 1886 C C . ALA A 1 247 ? -10.266 7.502 -2.356 1.00 91.69 247 ALA A C 1
ATOM 1888 O O . ALA A 1 247 ? -9.739 7.484 -1.248 1.00 91.69 247 ALA A O 1
ATOM 1889 N N . LEU A 1 248 ? -11.553 7.234 -2.548 1.00 91.75 248 LEU A N 1
ATOM 1890 C CA . LEU A 1 248 ? -12.511 6.829 -1.527 1.00 91.75 248 LEU A CA 1
ATOM 1891 C C . LEU A 1 248 ? -12.826 5.349 -1.711 1.00 91.75 248 LEU A C 1
ATOM 1893 O O . LEU A 1 248 ? -13.013 4.910 -2.848 1.00 91.75 248 LEU A O 1
ATOM 1897 N N . TYR A 1 249 ? -12.923 4.610 -0.611 1.00 93.50 249 TYR A N 1
ATOM 1898 C CA . TYR A 1 249 ? -13.141 3.168 -0.604 1.00 93.50 249 TYR A CA 1
ATOM 1899 C C . TYR A 1 249 ? -14.249 2.797 0.376 1.00 93.50 249 TYR A C 1
ATOM 1901 O O . TYR A 1 249 ? -14.317 3.338 1.480 1.00 93.50 249 TYR A O 1
ATOM 1909 N N . VAL A 1 250 ? -15.072 1.826 -0.020 1.00 93.81 250 VAL A N 1
ATOM 1910 C CA . VAL A 1 250 ? -15.981 1.093 0.866 1.00 93.81 250 VAL A CA 1
ATOM 1911 C C . VAL A 1 250 ? -15.568 -0.370 0.840 1.00 93.81 250 VAL A C 1
ATOM 1913 O O . VAL A 1 250 ? -15.599 -1.010 -0.211 1.00 93.81 250 VAL A O 1
ATOM 1916 N N . LEU A 1 251 ? -15.203 -0.905 1.995 1.00 94.69 251 LEU A N 1
ATOM 1917 C CA . LEU A 1 251 ? -14.798 -2.291 2.181 1.00 94.69 251 LEU A CA 1
ATOM 1918 C C . LEU A 1 251 ? -15.879 -3.059 2.938 1.00 94.69 251 LEU A C 1
ATOM 1920 O O . LEU A 1 251 ? -16.573 -2.499 3.785 1.00 94.69 251 LEU A O 1
ATOM 1924 N N . ASP A 1 252 ? -15.978 -4.352 2.661 1.00 93.50 252 ASP A N 1
ATOM 1925 C CA . ASP A 1 252 ? -16.763 -5.323 3.416 1.00 93.50 252 ASP A CA 1
ATOM 1926 C C . ASP A 1 252 ? -15.816 -6.302 4.102 1.00 93.50 252 ASP A C 1
ATOM 1928 O O . ASP A 1 252 ? -15.159 -7.090 3.431 1.00 93.50 252 ASP A O 1
ATOM 1932 N N . LEU A 1 253 ? -15.752 -6.248 5.430 1.00 91.81 253 LEU A N 1
ATOM 1933 C CA . LEU A 1 253 ? -14.929 -7.114 6.270 1.00 91.81 253 LEU A CA 1
ATOM 1934 C C . LEU A 1 253 ? -15.557 -8.495 6.510 1.00 91.81 253 LEU A C 1
ATOM 1936 O O . LEU A 1 253 ? -14.862 -9.388 6.990 1.00 91.81 253 LEU A O 1
ATOM 1940 N N . ALA A 1 254 ? -16.843 -8.703 6.201 1.00 90.19 254 ALA A N 1
ATOM 1941 C CA . ALA A 1 254 ? -17.466 -10.022 6.325 1.00 90.19 254 ALA A CA 1
ATOM 1942 C C . ALA A 1 254 ? -17.086 -10.931 5.148 1.00 90.19 254 ALA A C 1
ATOM 1944 O O . ALA A 1 254 ? -16.779 -12.103 5.350 1.00 90.19 254 ALA A O 1
ATOM 1945 N N . GLY A 1 255 ? -17.081 -10.382 3.931 1.00 86.25 255 GLY A N 1
ATOM 1946 C CA . GLY A 1 255 ? -16.643 -11.053 2.703 1.00 86.25 255 GLY A CA 1
ATOM 1947 C C . GLY A 1 255 ? -15.277 -10.581 2.184 1.00 86.25 255 GLY A C 1
ATOM 1948 O O . GLY A 1 255 ? -15.125 -10.548 0.967 1.00 86.25 255 GLY A O 1
ATOM 1949 N N . PRO A 1 256 ? -14.335 -10.212 3.077 1.00 87.56 256 PRO A N 1
ATOM 1950 C CA . PRO A 1 256 ? -13.163 -9.335 2.869 1.00 87.56 256 PRO A CA 1
ATOM 1951 C C . PRO A 1 256 ? -12.937 -8.893 1.419 1.00 87.56 256 PRO A C 1
ATOM 1953 O O . PRO A 1 256 ? -12.140 -9.473 0.682 1.00 87.56 256 PRO A O 1
ATOM 1956 N N . ARG A 1 257 ? -13.688 -7.872 0.996 1.00 92.19 257 ARG A N 1
ATOM 1957 C CA . ARG A 1 257 ? -13.694 -7.385 -0.389 1.00 92.19 257 ARG A CA 1
ATOM 1958 C C . ARG A 1 257 ? -13.902 -5.884 -0.477 1.00 92.19 257 ARG A C 1
ATOM 1960 O O . ARG A 1 257 ? -14.529 -5.268 0.384 1.00 92.19 257 ARG A O 1
ATOM 1967 N N . LEU A 1 258 ? -13.420 -5.308 -1.571 1.00 93.19 258 LEU A N 1
ATOM 1968 C CA . LEU A 1 258 ? -13.773 -3.958 -1.986 1.00 93.19 258 LEU A CA 1
ATOM 1969 C C . LEU A 1 258 ? -15.204 -3.966 -2.544 1.00 93.19 258 LEU A C 1
ATOM 1971 O O . LEU A 1 258 ? -15.491 -4.696 -3.489 1.00 93.19 258 LEU A O 1
ATOM 1975 N N . LEU A 1 259 ? -16.097 -3.163 -1.966 1.00 92.31 259 LEU A N 1
ATOM 1976 C CA . LEU A 1 259 ? -17.461 -2.985 -2.474 1.00 92.31 259 LEU A CA 1
ATOM 1977 C C . LEU A 1 259 ? -17.548 -1.848 -3.487 1.00 92.31 259 LEU A C 1
ATOM 1979 O O . LEU A 1 259 ? -18.282 -1.942 -4.465 1.00 92.31 259 LEU A O 1
ATOM 1983 N N . TRP A 1 260 ? -16.839 -0.752 -3.223 1.00 92.00 260 TRP A N 1
ATOM 1984 C CA . TRP A 1 260 ? -16.957 0.464 -4.016 1.00 92.00 260 TRP A CA 1
ATOM 1985 C C . TRP A 1 260 ? -15.703 1.321 -3.914 1.00 92.00 260 TRP A C 1
ATOM 1987 O O . TRP A 1 260 ? -15.068 1.388 -2.859 1.00 92.00 260 TRP A O 1
ATOM 1997 N N . ARG A 1 261 ? -15.381 2.012 -5.009 1.00 92.06 261 ARG A N 1
ATOM 1998 C CA . ARG A 1 261 ? -14.266 2.953 -5.100 1.00 92.06 261 ARG A CA 1
ATOM 1999 C C . ARG A 1 261 ? -14.642 4.149 -5.964 1.00 92.06 261 ARG A C 1
ATOM 2001 O O . ARG A 1 261 ? -15.181 3.970 -7.053 1.00 92.06 261 ARG A O 1
ATOM 2008 N N . ARG A 1 262 ? -14.234 5.351 -5.551 1.00 90.19 262 ARG A N 1
ATOM 2009 C CA . ARG A 1 262 ? -14.358 6.576 -6.359 1.00 90.19 262 ARG A CA 1
ATOM 2010 C C . ARG A 1 262 ? -13.142 7.474 -6.202 1.00 90.19 262 ARG A C 1
ATOM 2012 O O . ARG A 1 262 ? -12.603 7.611 -5.110 1.00 90.19 262 ARG A O 1
ATOM 2019 N N . ARG A 1 263 ? -12.743 8.132 -7.289 1.00 88.50 263 ARG A N 1
ATOM 2020 C CA . ARG A 1 263 ? -11.794 9.251 -7.255 1.00 88.50 263 ARG A CA 1
ATOM 2021 C C . ARG A 1 263 ? -12.594 10.557 -7.353 1.00 88.50 263 ARG A C 1
ATOM 2023 O O . ARG A 1 263 ? -13.224 10.769 -8.389 1.00 88.50 263 ARG A O 1
ATOM 2030 N N . PRO A 1 264 ? -12.675 11.381 -6.293 1.00 83.19 264 PRO A N 1
ATOM 2031 C CA . PRO A 1 264 ? -13.311 12.691 -6.387 1.00 83.19 264 PRO A CA 1
ATOM 2032 C C . PRO A 1 264 ? -12.550 13.592 -7.371 1.00 83.19 264 PRO A C 1
ATOM 2034 O O . PRO A 1 264 ? -11.336 13.464 -7.522 1.00 83.19 264 PRO A O 1
ATOM 2037 N N . ALA A 1 265 ? -13.275 14.494 -8.040 1.00 77.50 265 ALA A N 1
ATOM 2038 C CA . ALA A 1 265 ? -12.689 15.441 -8.994 1.00 77.50 265 ALA A CA 1
ATOM 2039 C C . ALA A 1 265 ? -11.760 16.452 -8.301 1.00 77.50 265 ALA A C 1
ATOM 2041 O O . ALA A 1 265 ? -10.711 16.808 -8.832 1.00 77.50 265 ALA A O 1
ATOM 2042 N N . GLU A 1 266 ? -12.124 16.868 -7.088 1.00 75.25 266 GLU A N 1
ATOM 2043 C CA . GLU A 1 266 ? -11.309 17.737 -6.248 1.00 75.25 266 GLU A CA 1
ATOM 2044 C C . GLU A 1 266 ? -10.571 16.931 -5.179 1.00 75.25 266 GLU A C 1
ATOM 2046 O O . GLU A 1 266 ? -11.092 15.958 -4.620 1.00 75.25 266 GLU A O 1
ATOM 2051 N N . ARG A 1 267 ? -9.349 17.364 -4.850 1.00 69.88 267 ARG A N 1
ATOM 2052 C CA . ARG A 1 267 ? -8.611 16.781 -3.728 1.00 69.88 267 ARG A CA 1
ATOM 2053 C C . ARG A 1 267 ? -9.340 17.080 -2.432 1.00 69.88 267 ARG A C 1
ATOM 2055 O O . ARG A 1 267 ? -9.517 18.234 -2.053 1.00 69.88 267 ARG A O 1
ATOM 2062 N N . THR A 1 268 ? -9.695 16.028 -1.710 1.00 67.31 268 THR A N 1
ATOM 2063 C CA . THR A 1 268 ? -10.252 16.170 -0.368 1.00 67.31 268 THR A CA 1
ATOM 2064 C C . THR A 1 268 ? -9.149 16.655 0.573 1.00 67.31 268 THR A C 1
ATOM 2066 O O . THR A 1 268 ? -8.035 16.127 0.543 1.00 67.31 268 THR A O 1
ATOM 2069 N N . GLN A 1 269 ? -9.434 17.653 1.411 1.00 70.81 269 GLN A N 1
ATOM 2070 C CA . GLN A 1 269 ? -8.470 18.126 2.410 1.00 70.81 269 GLN A CA 1
ATOM 2071 C C . GLN A 1 269 ? -8.098 17.003 3.392 1.00 70.81 269 GLN A C 1
ATOM 2073 O O . GLN A 1 269 ? -8.933 16.165 3.738 1.00 70.81 269 GLN A O 1
ATOM 2078 N N . TRP A 1 270 ? -6.838 17.000 3.837 1.00 63.53 270 TRP A N 1
ATOM 2079 C CA . TRP A 1 270 ? -6.303 16.056 4.818 1.00 63.53 270 TRP A CA 1
ATOM 2080 C C . TRP A 1 270 ? -6.032 16.756 6.162 1.00 63.53 270 TRP A C 1
ATOM 2082 O O . TRP A 1 270 ? -5.309 17.755 6.156 1.00 63.53 270 TRP A O 1
ATOM 2092 N N . PRO A 1 271 ? -6.496 16.213 7.306 1.00 62.72 271 PRO A N 1
ATOM 2093 C CA . PRO A 1 271 ? -7.518 15.170 7.434 1.00 62.72 271 PRO A CA 1
ATOM 2094 C C . PRO A 1 271 ? -8.904 15.695 7.000 1.00 62.72 271 PRO A C 1
ATOM 2096 O O . PRO A 1 271 ? -9.157 16.902 7.085 1.00 62.72 271 PRO A O 1
ATOM 2099 N N . PRO A 1 272 ? -9.822 14.830 6.531 1.00 62.41 272 PRO A N 1
ATOM 2100 C CA . PRO A 1 272 ? -11.155 15.270 6.134 1.00 62.41 272 PRO A CA 1
ATOM 2101 C C . PRO A 1 272 ? -11.911 15.817 7.352 1.00 62.41 272 PRO A C 1
ATOM 2103 O O . PRO A 1 272 ? -12.107 15.113 8.338 1.00 62.41 272 PRO A O 1
ATOM 2106 N N . ARG A 1 273 ? -12.362 17.077 7.282 1.00 61.56 273 ARG A N 1
ATOM 2107 C CA . ARG A 1 273 ? -13.181 17.694 8.347 1.00 61.56 273 ARG A CA 1
ATOM 2108 C C . ARG A 1 273 ? -14.591 17.108 8.412 1.00 61.56 273 ARG A C 1
ATOM 2110 O O . ARG A 1 273 ? -15.203 17.088 9.474 1.00 61.56 273 ARG A O 1
ATOM 2117 N N . ARG A 1 274 ? -15.117 16.680 7.262 1.00 64.94 274 ARG A N 1
ATOM 2118 C CA . ARG A 1 274 ? -16.414 16.016 7.104 1.00 64.94 274 ARG A CA 1
ATOM 2119 C C . ARG A 1 274 ? -16.314 14.993 5.985 1.00 64.94 274 ARG A C 1
ATOM 2121 O O . ARG A 1 274 ? -15.673 15.246 4.966 1.00 64.94 274 ARG A O 1
ATOM 2128 N N . TRP A 1 275 ? -16.970 13.859 6.182 1.00 69.12 275 TRP A N 1
ATOM 2129 C CA . TRP A 1 275 ? -17.138 12.857 5.142 1.00 69.12 275 TRP A CA 1
ATOM 2130 C C . TRP A 1 275 ? -18.315 13.238 4.240 1.00 69.12 275 TRP A C 1
ATOM 2132 O O . TRP A 1 275 ? -19.362 13.597 4.787 1.00 69.12 275 TRP A O 1
ATOM 2142 N N . PRO A 1 276 ? -18.169 13.158 2.902 1.00 71.31 276 PRO A N 1
ATOM 2143 C CA . PRO A 1 276 ? -19.285 13.286 1.966 1.00 71.31 276 PRO A CA 1
ATOM 2144 C C . PRO A 1 276 ? -20.514 12.486 2.417 1.00 71.31 276 PRO A C 1
ATOM 2146 O O . PRO A 1 276 ? -20.373 11.340 2.847 1.00 71.31 276 PRO A O 1
ATOM 2149 N N . GLU A 1 277 ? -21.711 13.067 2.312 1.00 73.38 277 GLU A N 1
ATOM 2150 C CA . GLU A 1 277 ? -22.963 12.423 2.750 1.00 73.38 277 GLU A CA 1
ATOM 2151 C C . GLU A 1 277 ? -23.194 11.071 2.064 1.00 73.38 277 GLU A C 1
ATOM 2153 O O . GLU A 1 277 ? -23.607 10.112 2.711 1.00 73.38 277 GLU A O 1
ATOM 2158 N N . GLU A 1 278 ? -22.828 10.961 0.785 1.00 69.56 278 GLU A N 1
ATOM 2159 C CA . GLU A 1 278 ? -22.869 9.714 0.012 1.00 69.56 278 GLU A CA 1
ATOM 2160 C C . GLU A 1 278 ? -22.125 8.563 0.717 1.00 69.56 278 GLU A C 1
ATOM 2162 O O . GLU A 1 278 ? -22.607 7.434 0.776 1.00 69.56 278 GLU A O 1
ATOM 2167 N N . LEU A 1 279 ? -20.968 8.840 1.330 1.00 71.50 279 LEU A N 1
ATOM 2168 C CA . LEU A 1 279 ? -20.200 7.822 2.052 1.00 71.50 279 LEU A CA 1
ATOM 2169 C C . LEU A 1 279 ? -20.883 7.391 3.350 1.00 71.50 279 LEU A C 1
ATOM 2171 O O . LEU A 1 279 ? -20.778 6.230 3.746 1.00 71.50 279 LEU A O 1
ATOM 2175 N N . GLN A 1 280 ? -21.599 8.308 4.002 1.00 71.75 280 GLN A N 1
ATOM 2176 C CA . GLN A 1 280 ? -22.390 7.975 5.182 1.00 71.75 280 GLN A CA 1
ATOM 2177 C C . GLN A 1 280 ? -23.566 7.072 4.801 1.00 71.75 280 GLN A C 1
ATOM 2179 O O . GLN A 1 280 ? -23.817 6.091 5.494 1.00 71.75 280 GLN A O 1
ATOM 2184 N N . GLN A 1 281 ? -24.223 7.331 3.664 1.00 77.06 281 GLN A N 1
ATOM 2185 C CA . GLN A 1 281 ? -25.307 6.491 3.141 1.00 77.06 281 GLN A CA 1
ATOM 2186 C C . GLN A 1 281 ? -24.823 5.076 2.780 1.00 77.06 281 GLN A C 1
ATOM 2188 O O . GLN A 1 281 ? -25.492 4.090 3.105 1.00 77.06 281 GLN A O 1
ATOM 2193 N N . LEU A 1 282 ? -23.627 4.955 2.194 1.00 75.38 282 LEU A N 1
ATOM 2194 C CA . LEU A 1 282 ? -23.005 3.666 1.859 1.00 75.38 282 LEU A CA 1
ATOM 2195 C C . LEU A 1 282 ? -22.684 2.812 3.100 1.00 75.38 282 LEU A C 1
ATOM 2197 O O . LEU A 1 282 ? -22.802 1.579 3.052 1.00 75.38 282 LEU A O 1
ATOM 2201 N N . LEU A 1 283 ? -22.345 3.439 4.235 1.00 75.69 283 LEU A N 1
ATOM 2202 C CA . LEU A 1 283 ? -22.203 2.740 5.521 1.00 75.69 283 LEU A CA 1
ATOM 2203 C C . LEU A 1 283 ? -23.530 2.148 6.015 1.00 75.69 283 LEU A C 1
ATOM 2205 O O . LEU A 1 283 ? -23.514 1.167 6.757 1.00 75.69 283 LEU A O 1
ATOM 2209 N N . GLU A 1 284 ? -24.675 2.703 5.611 1.00 79.69 284 GLU A N 1
ATOM 2210 C CA . GLU A 1 284 ? -25.995 2.250 6.072 1.00 79.69 284 GLU A CA 1
ATOM 2211 C C . GLU A 1 284 ? -26.560 1.059 5.301 1.00 79.69 284 GLU A C 1
ATOM 2213 O O . GLU A 1 284 ? -27.633 0.575 5.650 1.00 79.69 284 GLU A O 1
ATOM 2218 N N . GLY A 1 285 ? -25.891 0.584 4.250 1.00 72.38 285 GLY A N 1
ATOM 2219 C CA . GLY A 1 285 ? -26.473 -0.458 3.402 1.00 72.38 285 GLY A CA 1
ATOM 2220 C C . GLY A 1 285 ? -27.001 0.035 2.064 1.00 72.38 285 GLY A C 1
ATOM 2221 O O . GLY A 1 285 ? -27.223 -0.800 1.190 1.00 72.38 285 GLY A O 1
ATOM 2222 N N . LYS A 1 286 ? -27.186 1.348 1.889 1.00 72.81 286 LYS A N 1
ATOM 2223 C CA . LYS A 1 286 ? -27.816 1.914 0.691 1.00 72.81 286 LYS A CA 1
ATOM 2224 C C . LYS A 1 286 ? -26.892 1.754 -0.527 1.00 72.81 286 LYS A C 1
ATOM 2226 O O . LYS A 1 286 ? -25.674 1.843 -0.356 1.00 72.81 286 LYS A O 1
ATOM 2231 N N . PRO A 1 287 ? -27.432 1.449 -1.721 1.00 61.69 287 PRO A N 1
ATOM 2232 C CA . PRO A 1 287 ? -26.643 1.466 -2.948 1.00 61.69 287 PRO A CA 1
ATOM 2233 C C . PRO A 1 287 ? -26.134 2.893 -3.238 1.00 61.69 287 PRO A C 1
ATOM 2235 O O . PRO A 1 287 ? -26.762 3.846 -2.769 1.00 61.69 287 PRO A O 1
ATOM 2238 N N . PRO A 1 288 ? -24.997 3.031 -3.948 1.00 58.91 288 PRO A N 1
ATOM 2239 C CA . PRO A 1 288 ? -24.506 4.322 -4.430 1.00 58.91 288 PRO A CA 1
ATOM 2240 C C . PRO A 1 288 ? -25.473 4.982 -5.417 1.00 58.91 288 PRO A C 1
ATOM 2242 O O . PRO A 1 288 ? -26.219 4.242 -6.101 1.00 58.91 288 PRO A O 1
#